Protein AF-A0A316BA31-F1 (afdb_monomer)

Nearest PDB structures (foldseek):
  8c7i-assembly1_A-2  TM=6.276E-01  e=7.275E-04  Aequorea victoria
  5l3r-assembly1_A  TM=2.103E-01  e=3.343E+00  Arabidopsis thaliana

Secondary structure (DSSP, 8-state):
--EE-PPPP-------------------------------TT--------SHHHHHHHHHHHHHHHHHHHHHHHHHHHHHHHS-S-PPPP---TT---EEEETT---S-HHHHHHHHHHHHHHH--EEEEEEEEHHHHHHTT-SSHHHHHHHHHHHH-SSTTEEEEEEEE-GGGHHHHHTS--TTGGGTEEEEE-GGGTTTS-HHHHHHHHHHHHHHHHTT--HHHHHHHHHHHHHHHHHHHH--SHHHHHHHHHH-HHHHHHHHHHHHHHHHHHHHHHHHHHHTSS--

Sequence (289 aa):
MPHVSGGGSLGGGGFNANNIGNVIHGTKYYYGDSGNRIEDPNDGSDRYLGKTSLAKAKKAFVRSMVITAVLAIILTVFLSIAFPLSAEKLAASESAKPVICDNANIIADEEKLLGTLNEYRTLTGITPVIYTVYEEEWKTGDTSSFSEYAMKQYSNSASDETYFVIVYSVPKDEAGATANGGIKNVTNKVRTVQGDLTYPILRAPTQWKFNGVLKFNSLTGANPGDALEKAFRFAISNAKNKLDNSAGSKLLTLLDNTPLMIAWIVFLAIFIIIIRKYVKEKKAGCGKI

Foldseek 3Di:
DWDWDADDDDDDDDDDDDDDDDDDDDDDDDDDDDDDDPDPPPDPDPPPPPDPVVVVVVVVLVVVVVVLVVVLVVVVVVVCVVQPLADDADPADPPAAEEEAEPLLQALCPPLLSVLQRLLCVLRSAHEYEAEDEPVVVVPDPDPAPSRVQVVVCVVRDPAQRYKYKYFYDHSVCRVVLSQWADDPRSRGMIIMGGPSSCSLCPPVLVVVLSVQLNVCSVVIDRNSVSNSRSSVSSSVSSCLNNDPDPVSSVVSCVVPVVNVVSVVVSVVVVVVSVVVVVVVVVVVVPDD

Radius of gyration: 30.9 Å; Cα contacts (8 Å, |Δi|>4): 318; chains: 1; bounding box: 79×67×83 Å

pLDDT: mean 70.43, std 20.66, range [26.56, 97.56]

Mean predicted aligned error: 17.64 Å

Structure (mmCIF, N/CA/C/O backbone):
data_AF-A0A316BA31-F1
#
_entry.id   AF-A0A316BA31-F1
#
loop_
_atom_site.group_PDB
_atom_site.id
_atom_site.type_symbol
_atom_site.label_atom_id
_atom_site.label_alt_id
_atom_site.label_comp_id
_atom_site.label_asym_id
_atom_site.label_entity_id
_atom_site.label_seq_id
_atom_site.pdbx_PDB_ins_code
_atom_site.Cartn_x
_atom_site.Cartn_y
_atom_site.Cartn_z
_atom_site.occupancy
_atom_site.B_iso_or_equiv
_atom_site.auth_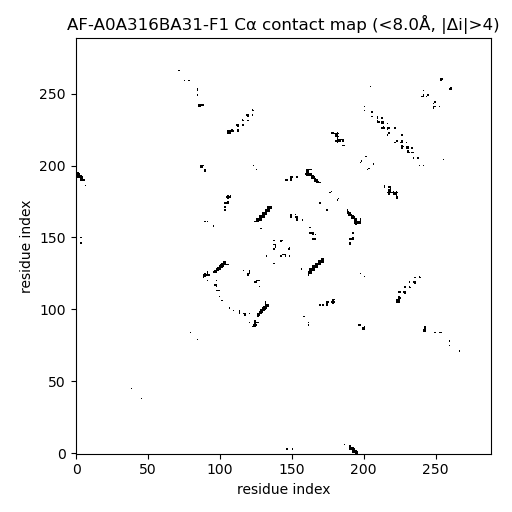seq_id
_atom_site.auth_comp_id
_atom_site.auth_asym_id
_atom_site.auth_atom_id
_atom_site.pdbx_PDB_model_num
ATOM 1 N N . MET A 1 1 ? 16.734 -3.187 6.970 1.00 38.34 1 MET A N 1
ATOM 2 C CA . MET A 1 1 ? 16.254 -2.161 7.929 1.00 38.34 1 MET A CA 1
ATOM 3 C C . MET A 1 1 ? 14.985 -1.556 7.346 1.00 38.34 1 MET A C 1
ATOM 5 O O . MET A 1 1 ? 15.106 -0.858 6.347 1.00 38.34 1 MET A O 1
ATOM 9 N N . PRO A 1 2 ? 13.808 -1.784 7.955 1.00 42.62 2 PRO A N 1
ATOM 10 C CA . PRO A 1 2 ? 12.532 -1.330 7.403 1.00 42.62 2 PRO A CA 1
ATOM 11 C C . PRO A 1 2 ? 12.442 0.201 7.358 1.00 42.62 2 PRO A C 1
ATOM 13 O O . PRO A 1 2 ? 12.854 0.891 8.294 1.00 42.62 2 PRO A O 1
ATOM 16 N N . HIS A 1 3 ? 11.874 0.746 6.281 1.00 50.47 3 HIS A N 1
ATOM 17 C CA . HIS A 1 3 ? 11.733 2.191 6.069 1.00 50.47 3 HIS A CA 1
ATOM 18 C C . HIS A 1 3 ? 10.289 2.683 6.245 1.00 50.47 3 HIS A C 1
ATOM 20 O O . HIS A 1 3 ? 9.337 2.112 5.713 1.00 50.47 3 HIS A O 1
ATOM 26 N N . VAL A 1 4 ? 10.130 3.811 6.951 1.00 41.31 4 VAL A N 1
ATOM 27 C CA . VAL A 1 4 ? 8.862 4.555 7.067 1.00 41.31 4 VAL A CA 1
ATOM 28 C C . VAL A 1 4 ? 8.850 5.681 6.037 1.00 41.31 4 VAL A C 1
ATOM 30 O O . VAL A 1 4 ? 9.710 6.559 6.065 1.00 41.31 4 VAL A O 1
ATOM 33 N N . SER A 1 5 ? 7.866 5.697 5.136 1.00 45.84 5 SER A N 1
ATOM 34 C CA . SER A 1 5 ? 7.706 6.784 4.161 1.00 45.84 5 SER A CA 1
ATOM 35 C C . SER A 1 5 ? 6.689 7.815 4.663 1.00 45.84 5 SER A C 1
ATOM 37 O O . SER A 1 5 ? 5.485 7.562 4.690 1.00 45.84 5 SER A O 1
ATOM 39 N N . GLY A 1 6 ? 7.186 8.982 5.080 1.00 36.50 6 GLY A N 1
ATOM 40 C CA . GLY A 1 6 ? 6.398 10.192 5.323 1.00 36.50 6 GLY A CA 1
ATOM 41 C C . GLY A 1 6 ? 6.417 11.096 4.089 1.00 36.50 6 GLY A C 1
ATOM 42 O O . GLY A 1 6 ? 7.475 11.341 3.514 1.00 36.50 6 GLY A O 1
ATOM 43 N N . GLY A 1 7 ? 5.248 11.583 3.668 1.00 41.56 7 GLY A N 1
ATOM 44 C CA . GLY A 1 7 ? 5.106 12.493 2.532 1.00 41.56 7 GLY A CA 1
ATOM 45 C C . GLY A 1 7 ? 5.898 13.788 2.724 1.00 41.56 7 GLY A C 1
ATOM 46 O O . GLY A 1 7 ? 5.654 14.538 3.666 1.00 41.56 7 GLY A O 1
ATOM 47 N N . GLY A 1 8 ? 6.835 14.036 1.810 1.00 30.17 8 GLY A N 1
ATOM 48 C CA . GLY A 1 8 ? 7.638 15.253 1.753 1.00 30.17 8 GLY A CA 1
ATOM 49 C C . GLY A 1 8 ? 6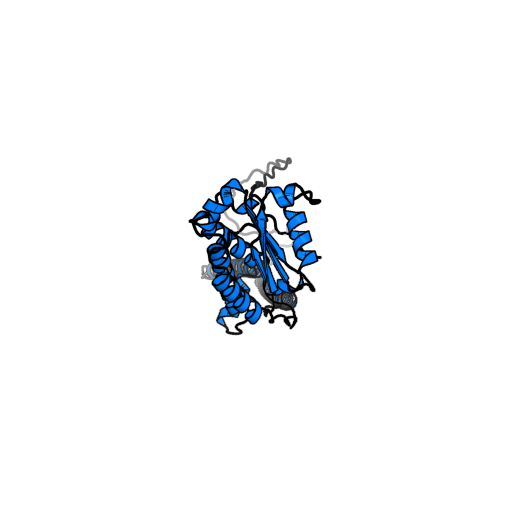.913 16.396 1.043 1.00 30.17 8 GLY A C 1
ATOM 50 O O . GL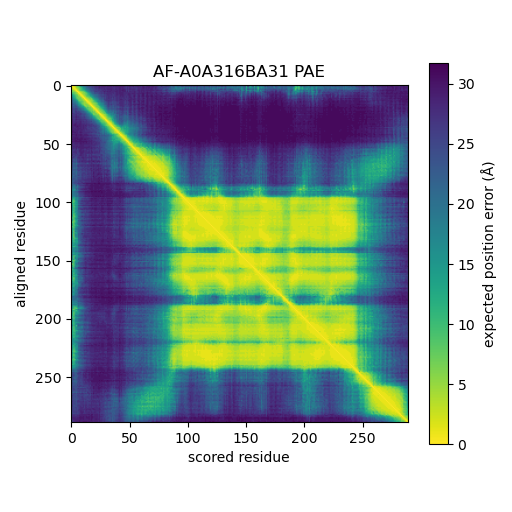Y A 1 8 ? 6.338 16.220 -0.031 1.00 30.17 8 GLY A O 1
ATOM 51 N N . SER A 1 9 ? 6.964 17.566 1.675 1.00 34.44 9 SER A N 1
ATOM 52 C CA . SER A 1 9 ? 6.499 18.859 1.176 1.00 34.44 9 SER A CA 1
ATOM 53 C C . SER A 1 9 ? 7.379 19.354 0.020 1.00 34.44 9 SER A C 1
ATOM 55 O O . SER A 1 9 ? 8.606 19.313 0.102 1.00 34.44 9 SER A O 1
ATOM 57 N N . LEU A 1 10 ? 6.752 19.836 -1.056 1.00 29.66 10 LEU A N 1
ATOM 58 C CA . LEU A 1 10 ? 7.415 20.507 -2.175 1.00 29.66 10 LEU A CA 1
ATOM 59 C C . LEU A 1 10 ? 7.732 21.957 -1.777 1.00 29.66 10 LEU A C 1
ATOM 61 O O . LEU A 1 10 ? 6.883 22.836 -1.887 1.00 29.66 10 LEU A O 1
ATOM 65 N N . GLY A 1 11 ? 8.962 22.199 -1.324 1.00 27.70 11 GLY A N 1
ATOM 66 C CA . GLY A 1 11 ? 9.560 23.531 -1.224 1.00 27.70 11 GLY A CA 1
ATOM 67 C C . GLY A 1 11 ? 10.618 23.693 -2.309 1.00 27.70 11 GLY A C 1
ATOM 68 O O . GLY A 1 11 ? 11.741 23.225 -2.151 1.00 27.70 11 GLY A O 1
ATOM 69 N N . GLY A 1 12 ? 10.243 24.302 -3.435 1.00 33.44 12 GLY A N 1
ATOM 70 C CA . GLY A 1 12 ? 11.149 24.594 -4.543 1.00 33.44 12 GLY A CA 1
ATOM 71 C C . GLY A 1 12 ? 12.199 25.634 -4.151 1.00 33.44 12 GLY A C 1
ATOM 72 O O . GLY A 1 12 ? 11.868 26.790 -3.901 1.00 33.44 12 GLY A O 1
ATOM 73 N N . GLY A 1 13 ? 13.464 25.219 -4.123 1.00 26.56 13 GLY A N 1
ATOM 74 C CA . GLY A 1 13 ? 14.619 26.108 -4.044 1.00 26.56 13 GLY A CA 1
ATOM 75 C C . GLY A 1 13 ? 15.115 26.447 -5.446 1.00 26.56 13 GLY A C 1
ATOM 76 O O . GLY A 1 13 ? 15.609 25.576 -6.160 1.00 26.56 13 GLY A O 1
ATOM 77 N N . GLY A 1 14 ? 14.957 27.708 -5.845 1.00 29.48 14 GLY A N 1
ATOM 78 C CA . GLY A 1 14 ? 15.562 28.264 -7.050 1.00 29.48 14 GLY A CA 1
ATOM 79 C C . GLY A 1 14 ? 17.072 28.425 -6.883 1.00 29.48 14 GLY A C 1
ATOM 80 O O . GLY A 1 14 ? 17.549 28.931 -5.869 1.00 29.48 14 GLY A O 1
ATOM 81 N N . PHE A 1 15 ? 17.824 28.011 -7.898 1.00 28.42 15 PHE A N 1
ATOM 82 C CA . PHE A 1 15 ? 19.246 28.308 -8.017 1.00 28.42 15 PHE A CA 1
ATOM 83 C C . PHE A 1 15 ? 19.412 29.753 -8.496 1.00 28.42 15 PHE A C 1
ATOM 85 O O . PHE A 1 15 ? 19.014 30.078 -9.612 1.00 28.42 15 PHE A O 1
ATOM 92 N N . ASN A 1 16 ? 20.015 30.605 -7.667 1.00 28.78 16 ASN A N 1
ATOM 93 C CA . ASN A 1 16 ? 20.495 31.924 -8.068 1.00 28.78 16 ASN A CA 1
ATOM 94 C C . ASN A 1 16 ? 22.021 31.922 -7.929 1.00 28.78 16 ASN A C 1
ATOM 96 O O . ASN A 1 16 ? 22.555 31.942 -6.822 1.00 28.78 16 ASN A O 1
ATOM 100 N N . ALA A 1 17 ? 22.714 31.835 -9.061 1.00 31.06 17 ALA A N 1
ATOM 101 C CA . ALA A 1 17 ? 24.160 31.960 -9.154 1.00 31.06 17 ALA A CA 1
ATOM 102 C C . ALA A 1 17 ? 24.477 33.342 -9.728 1.00 31.06 17 ALA A C 1
ATOM 104 O O . ALA A 1 17 ? 24.181 33.594 -10.891 1.00 31.06 17 ALA A O 1
ATOM 105 N N . ASN A 1 18 ? 25.094 34.216 -8.933 1.00 30.75 18 ASN A N 1
ATOM 106 C CA . ASN A 1 18 ? 25.766 35.410 -9.437 1.00 30.75 18 ASN A CA 1
ATOM 107 C C . ASN A 1 18 ? 27.183 35.443 -8.871 1.00 30.75 18 ASN A C 1
ATOM 109 O O . ASN A 1 18 ? 27.388 35.631 -7.673 1.00 30.75 18 ASN A O 1
ATOM 113 N N . ASN A 1 19 ? 28.145 35.229 -9.767 1.00 32.59 19 ASN A N 1
ATOM 114 C CA . ASN A 1 19 ? 29.560 35.442 -9.522 1.00 32.59 19 ASN A CA 1
ATOM 115 C C . ASN A 1 19 ? 29.918 36.910 -9.758 1.00 32.59 19 ASN A C 1
ATOM 117 O O . ASN A 1 19 ? 29.487 37.540 -10.723 1.00 32.59 19 ASN A O 1
ATOM 121 N N . ILE A 1 20 ? 30.778 37.391 -8.871 1.00 31.48 20 ILE A N 1
ATOM 122 C CA . ILE A 1 20 ? 31.622 38.572 -8.999 1.00 31.48 20 ILE A CA 1
ATOM 123 C C . ILE A 1 20 ? 32.771 38.227 -9.963 1.00 31.48 20 ILE A C 1
ATOM 125 O O . ILE A 1 20 ? 33.366 37.159 -9.830 1.00 31.48 20 ILE A O 1
ATOM 129 N N . GLY A 1 21 ? 33.134 39.139 -10.875 1.00 29.08 21 GLY A N 1
ATOM 130 C CA . GLY A 1 21 ? 34.505 39.202 -11.403 1.00 29.08 21 GLY A CA 1
ATOM 131 C C . GLY A 1 21 ? 34.692 39.371 -12.916 1.00 29.08 21 GLY A C 1
ATOM 132 O O . GLY A 1 21 ? 34.509 38.437 -13.686 1.00 29.08 21 GLY A O 1
ATOM 133 N N . ASN A 1 22 ? 35.240 40.540 -13.261 1.00 32.09 22 ASN A N 1
ATOM 134 C CA . ASN A 1 22 ? 36.131 40.852 -14.389 1.00 32.09 22 ASN A CA 1
ATOM 135 C C . ASN A 1 22 ? 35.537 41.118 -15.782 1.00 32.09 22 ASN A C 1
ATOM 137 O O . ASN A 1 22 ? 35.441 40.269 -16.663 1.00 32.09 22 ASN A O 1
ATOM 141 N N . VAL A 1 23 ? 35.291 42.414 -15.983 1.00 38.84 23 VAL A N 1
ATOM 142 C CA . VAL A 1 23 ? 35.249 43.123 -17.261 1.00 38.84 23 VAL A CA 1
ATOM 143 C C . VAL A 1 23 ? 36.662 43.175 -17.857 1.00 38.84 23 VAL A C 1
ATOM 145 O O . VAL A 1 23 ? 37.548 43.804 -17.284 1.00 38.84 23 VAL A O 1
ATOM 148 N N . ILE A 1 24 ? 36.860 42.581 -19.035 1.00 35.62 24 ILE A N 1
ATOM 149 C CA . ILE A 1 24 ? 37.953 42.952 -19.943 1.00 35.62 24 ILE A CA 1
ATOM 150 C C . ILE A 1 24 ? 37.312 43.516 -21.210 1.00 35.62 24 ILE A C 1
ATOM 152 O O . ILE A 1 24 ? 36.599 42.822 -21.935 1.00 35.62 24 ILE A O 1
ATOM 156 N N . HIS A 1 25 ? 37.550 44.806 -21.441 1.00 36.22 25 HIS A N 1
ATOM 157 C CA . HIS A 1 25 ? 37.173 45.518 -22.654 1.00 36.22 25 HIS A CA 1
ATOM 158 C C . HIS A 1 25 ? 38.040 45.032 -23.822 1.00 36.22 25 HIS A C 1
ATOM 160 O O . HIS A 1 25 ? 39.230 45.325 -23.879 1.00 36.22 25 HIS A O 1
ATOM 166 N N . GLY A 1 26 ? 37.430 44.314 -24.764 1.00 30.92 26 GLY A N 1
ATOM 167 C CA . GLY A 1 26 ? 37.989 44.049 -26.088 1.00 30.92 26 GLY A CA 1
ATOM 168 C C . GLY A 1 26 ? 37.068 44.645 -27.143 1.00 30.92 26 GLY A C 1
ATOM 169 O O . GLY A 1 26 ? 36.009 44.092 -27.441 1.00 30.92 26 GLY A O 1
ATOM 170 N N . THR A 1 27 ? 37.439 45.808 -27.666 1.00 33.41 27 THR A N 1
ATOM 171 C CA . THR A 1 27 ? 36.747 46.513 -28.745 1.00 33.41 27 THR A CA 1
ATOM 172 C C . THR A 1 27 ? 36.694 45.648 -30.008 1.00 33.41 27 THR A C 1
ATOM 174 O O . THR A 1 27 ? 37.715 45.241 -30.558 1.00 33.41 27 THR A O 1
ATOM 177 N N . LYS A 1 28 ? 35.477 45.353 -30.481 1.00 31.31 28 LYS A N 1
ATOM 178 C CA . LYS A 1 28 ? 35.235 44.715 -31.780 1.00 31.31 28 LYS A CA 1
ATOM 179 C C . LYS A 1 28 ? 35.445 45.746 -32.887 1.00 31.31 28 LYS A C 1
ATOM 181 O O . LYS A 1 28 ? 34.564 46.568 -33.120 1.00 31.31 28 LYS A O 1
ATOM 186 N N . TYR A 1 29 ? 36.561 45.656 -33.601 1.00 30.69 29 TYR A N 1
ATOM 187 C CA . TYR A 1 29 ? 36.640 46.198 -34.953 1.00 30.69 29 TYR A CA 1
ATOM 188 C C . TYR A 1 29 ? 36.093 45.147 -35.918 1.00 30.69 29 TYR A C 1
ATOM 190 O O . TYR A 1 29 ? 36.680 44.086 -36.114 1.00 30.69 29 TYR A O 1
ATOM 198 N N . TYR A 1 30 ? 34.921 45.437 -36.478 1.00 32.81 30 TYR A N 1
ATOM 199 C CA . TYR A 1 30 ? 34.424 44.765 -37.668 1.00 32.81 30 TYR A CA 1
ATOM 200 C C . TYR A 1 30 ? 35.250 45.256 -38.859 1.00 32.81 30 TYR A C 1
ATOM 202 O O . TYR A 1 30 ? 35.101 46.403 -39.269 1.00 32.81 30 TYR A O 1
ATOM 210 N N . TYR A 1 31 ? 36.079 44.383 -39.424 1.00 33.78 31 TYR A N 1
ATOM 211 C CA . TYR A 1 31 ? 36.469 44.481 -40.826 1.00 33.78 31 TYR A CA 1
ATOM 212 C C . TYR A 1 31 ? 35.853 43.296 -41.560 1.00 33.78 31 TYR A C 1
ATOM 214 O O . TYR A 1 31 ? 36.011 42.141 -41.165 1.00 33.78 31 TYR A O 1
ATOM 222 N N . GLY A 1 32 ? 35.037 43.627 -42.559 1.00 35.84 32 GLY A N 1
ATOM 223 C CA . GLY A 1 32 ? 34.445 42.666 -43.469 1.00 35.84 32 GLY A CA 1
ATOM 224 C C . GLY A 1 32 ? 35.510 42.051 -44.367 1.00 35.84 32 GLY A C 1
ATOM 225 O O . GLY A 1 32 ? 36.505 42.691 -44.682 1.00 35.84 32 GLY A O 1
ATOM 226 N N . ASP A 1 33 ? 35.217 40.824 -44.780 1.00 43.62 33 ASP A N 1
ATOM 227 C CA . ASP A 1 33 ? 35.920 40.067 -45.810 1.00 43.62 33 ASP A CA 1
ATOM 228 C C . ASP A 1 33 ? 37.357 39.635 -45.475 1.00 43.62 33 ASP A C 1
ATOM 230 O O . ASP A 1 33 ? 38.303 40.413 -45.525 1.00 43.62 33 ASP A O 1
ATOM 234 N N . SER A 1 34 ? 37.523 38.355 -45.131 1.00 36.16 34 SER A N 1
ATOM 235 C CA . SER A 1 34 ? 38.657 37.518 -45.561 1.00 36.16 34 SER A CA 1
ATOM 236 C C . SER A 1 34 ? 38.647 36.181 -44.821 1.00 36.16 34 SER A C 1
ATOM 238 O O . SER A 1 34 ? 38.449 36.094 -43.610 1.00 36.16 34 SER A O 1
ATOM 240 N N . GLY A 1 35 ? 38.846 35.097 -45.571 1.00 39.41 35 GLY A N 1
ATOM 241 C CA . GLY A 1 35 ? 39.148 33.795 -44.989 1.00 39.41 35 GLY A CA 1
ATOM 242 C C . GLY A 1 35 ? 40.429 33.859 -44.158 1.00 39.41 35 GLY A C 1
ATOM 243 O O . GLY A 1 35 ? 41.335 34.623 -44.472 1.00 39.41 35 GLY A O 1
ATOM 244 N N . ASN A 1 36 ? 40.496 33.040 -43.108 1.00 37.69 36 ASN A N 1
ATOM 245 C CA . ASN A 1 36 ? 41.643 32.946 -42.205 1.00 37.69 36 ASN A CA 1
ATOM 246 C C . ASN A 1 36 ? 42.945 32.666 -42.980 1.00 37.69 36 ASN A C 1
ATOM 248 O O . ASN A 1 36 ? 43.266 31.510 -43.264 1.00 37.69 36 ASN A O 1
ATOM 252 N N . ARG A 1 37 ? 43.695 33.721 -43.302 1.00 41.47 37 ARG A N 1
ATOM 253 C CA . ARG A 1 37 ? 45.100 33.656 -43.696 1.00 41.47 37 ARG A CA 1
ATOM 254 C C . ARG A 1 37 ? 45.937 33.795 -42.433 1.00 41.47 37 ARG A C 1
ATOM 256 O O . ARG A 1 37 ? 45.841 34.794 -41.730 1.00 41.47 37 ARG A O 1
ATOM 263 N N . ILE A 1 38 ? 46.730 32.773 -42.139 1.00 42.00 38 ILE A N 1
ATOM 264 C CA . ILE A 1 38 ? 47.894 32.920 -41.269 1.00 42.00 38 ILE A CA 1
ATOM 265 C C . ILE A 1 38 ? 49.057 33.058 -42.243 1.00 42.00 38 ILE A C 1
ATOM 267 O O . ILE A 1 38 ? 49.450 32.072 -42.861 1.00 42.00 38 ILE A O 1
ATOM 271 N N . GLU A 1 39 ? 49.514 34.288 -42.455 1.00 42.09 39 GLU A N 1
ATOM 272 C CA . GLU A 1 39 ? 50.751 34.555 -43.185 1.00 42.09 39 GLU A CA 1
ATOM 273 C C . GLU A 1 39 ? 51.917 34.323 -42.217 1.00 42.09 39 GLU A C 1
ATOM 275 O O . GLU A 1 39 ? 52.014 34.977 -41.178 1.00 42.09 39 GLU A O 1
ATOM 280 N N . ASP A 1 40 ? 52.763 33.341 -42.526 1.00 43.72 40 ASP A N 1
ATOM 281 C CA . ASP A 1 40 ? 54.070 33.187 -41.890 1.00 43.72 40 ASP A CA 1
ATOM 282 C C . ASP A 1 40 ? 55.033 34.172 -42.588 1.00 43.72 40 ASP A C 1
ATOM 284 O O . ASP A 1 40 ? 55.209 34.057 -43.804 1.00 43.72 40 ASP A O 1
ATOM 288 N N . PRO A 1 41 ? 55.622 35.173 -41.903 1.00 46.50 41 PRO A N 1
ATOM 289 C CA . PRO A 1 41 ? 56.304 36.280 -42.580 1.00 46.50 41 PRO A CA 1
ATOM 290 C C . PRO A 1 41 ? 57.610 35.916 -43.303 1.00 46.50 41 PRO A C 1
ATOM 292 O O . PRO A 1 41 ? 58.193 36.794 -43.933 1.00 46.50 41 PRO A O 1
ATOM 295 N N . ASN A 1 42 ? 58.106 34.677 -43.196 1.00 44.94 42 ASN A N 1
ATOM 296 C CA . ASN A 1 42 ? 59.488 34.349 -43.575 1.00 44.94 42 ASN A CA 1
ATOM 297 C C . ASN A 1 42 ? 59.683 33.239 -44.612 1.00 44.94 42 ASN A C 1
ATOM 299 O O . ASN A 1 42 ? 60.822 32.971 -44.988 1.00 44.94 42 ASN A O 1
ATOM 303 N N . ASP A 1 43 ? 58.631 32.614 -45.123 1.00 44.66 43 ASP A N 1
ATOM 304 C CA . ASP A 1 43 ? 58.777 31.636 -46.201 1.00 44.66 43 ASP A CA 1
ATOM 305 C C . ASP A 1 43 ? 57.489 31.625 -47.019 1.00 44.66 43 ASP A C 1
ATOM 307 O O . ASP A 1 43 ? 56.470 31.108 -46.568 1.00 44.66 43 ASP A O 1
ATOM 311 N N . GLY A 1 44 ? 57.526 32.249 -48.202 1.00 45.38 44 GLY A N 1
ATOM 312 C CA . GLY A 1 44 ? 56.400 32.481 -49.116 1.00 45.38 44 GLY A CA 1
ATOM 313 C C . GLY A 1 44 ? 55.770 31.220 -49.721 1.00 45.38 44 GLY A C 1
ATOM 314 O O . GLY A 1 44 ? 55.378 31.218 -50.887 1.00 45.38 44 GLY A O 1
ATOM 315 N N . SER A 1 45 ? 55.659 30.139 -48.955 1.00 41.44 45 SER A N 1
ATOM 316 C CA . SER A 1 45 ? 54.877 28.965 -49.299 1.00 41.44 45 SER A CA 1
ATOM 317 C C . SER A 1 45 ? 53.500 29.037 -48.630 1.00 41.44 45 SER A C 1
ATOM 319 O O . SER A 1 45 ? 53.304 28.625 -47.488 1.00 41.44 45 SER A O 1
ATOM 321 N N . ASP A 1 46 ? 52.507 29.517 -49.383 1.00 46.06 46 ASP A N 1
ATOM 322 C CA . ASP A 1 46 ? 51.083 29.358 -49.065 1.00 46.06 46 ASP A CA 1
ATOM 323 C C . ASP A 1 46 ? 50.747 27.851 -49.033 1.00 46.06 46 ASP A C 1
ATOM 325 O O . ASP A 1 46 ? 50.315 27.245 -50.019 1.00 46.06 46 ASP A O 1
ATOM 329 N N . ARG A 1 47 ? 50.975 27.183 -47.895 1.00 41.16 47 ARG A N 1
ATOM 330 C CA . ARG A 1 47 ? 50.570 25.786 -47.713 1.00 41.16 47 ARG A CA 1
ATOM 331 C C . ARG A 1 47 ? 49.080 25.737 -47.416 1.00 41.16 47 ARG A C 1
ATOM 333 O O . ARG A 1 47 ? 48.638 25.814 -46.273 1.00 41.16 47 ARG A O 1
ATOM 340 N N . TYR A 1 48 ? 48.306 25.549 -48.481 1.00 43.78 48 TYR A N 1
ATOM 341 C CA . TYR A 1 48 ? 46.902 25.159 -48.433 1.00 43.78 48 TYR A CA 1
ATOM 342 C C . TYR A 1 48 ? 46.669 24.089 -47.351 1.00 43.78 48 TYR A C 1
ATOM 344 O O . TYR A 1 48 ? 47.201 22.979 -47.435 1.00 43.78 48 TYR A O 1
ATOM 352 N N . LEU A 1 49 ? 45.782 24.369 -46.389 1.00 45.16 49 LEU A N 1
ATOM 353 C CA . LEU A 1 49 ? 45.127 23.364 -45.536 1.00 45.16 49 LEU A CA 1
ATOM 354 C C . LEU A 1 49 ? 44.156 22.514 -46.386 1.00 45.16 49 LEU A C 1
ATOM 356 O O . LEU A 1 49 ? 42.960 22.417 -46.118 1.00 45.16 49 LEU A O 1
ATOM 360 N N . GLY A 1 50 ? 44.657 21.937 -47.475 1.00 45.81 50 GLY A N 1
ATOM 361 C CA . GLY A 1 50 ? 43.904 21.201 -48.473 1.00 45.81 50 GLY A CA 1
ATOM 362 C C . GLY A 1 50 ? 43.933 19.708 -48.175 1.00 45.81 50 GLY A C 1
ATOM 363 O O . GLY A 1 50 ? 44.976 19.066 -48.220 1.00 45.81 50 GLY A O 1
ATOM 364 N N . LYS A 1 51 ? 42.756 19.130 -47.923 1.00 43.62 51 LYS A N 1
ATOM 365 C CA . LYS A 1 51 ? 42.457 17.682 -47.892 1.00 43.62 51 LYS A CA 1
ATOM 366 C C . LYS A 1 51 ? 42.962 16.876 -46.684 1.00 43.62 51 LYS A C 1
ATOM 368 O O . LYS A 1 51 ? 42.181 16.076 -46.168 1.00 43.62 51 LYS A O 1
ATOM 373 N N . THR A 1 52 ? 44.177 17.076 -46.173 1.00 45.53 52 THR A N 1
ATOM 374 C CA . THR A 1 52 ? 44.694 16.275 -45.036 1.00 45.53 52 THR A CA 1
ATOM 375 C C . THR A 1 52 ? 44.039 16.640 -43.702 1.00 45.53 52 THR A C 1
ATOM 377 O O . THR A 1 52 ? 43.657 15.743 -42.951 1.00 45.53 52 THR A O 1
ATOM 380 N N . SER A 1 53 ? 43.817 17.928 -43.428 1.00 49.78 53 SER A N 1
ATOM 381 C CA . SER A 1 53 ? 43.142 18.425 -42.215 1.00 49.78 53 SER A CA 1
ATOM 382 C C . SER A 1 53 ? 41.661 18.025 -42.157 1.00 49.78 53 SER A C 1
ATOM 384 O O . SER A 1 53 ? 41.172 17.597 -41.114 1.00 49.78 53 SER A O 1
ATOM 386 N N . LEU A 1 54 ? 40.966 18.065 -43.297 1.00 48.28 54 LEU A N 1
ATOM 387 C CA . LEU A 1 54 ? 39.555 17.689 -43.436 1.00 48.28 54 LEU A CA 1
ATOM 388 C C . LEU A 1 54 ? 39.347 16.170 -43.307 1.00 48.28 54 LEU A C 1
ATOM 390 O O . LEU A 1 54 ? 38.390 15.727 -42.675 1.00 48.28 54 LEU A O 1
ATOM 394 N N . ALA A 1 55 ? 40.263 15.354 -43.841 1.00 51.31 55 ALA A N 1
ATOM 395 C CA . ALA A 1 55 ? 40.255 13.904 -43.639 1.00 51.31 55 ALA A CA 1
ATOM 396 C C . ALA A 1 55 ? 40.563 13.521 -42.178 1.00 51.31 55 ALA A C 1
ATOM 398 O O . ALA A 1 55 ? 39.936 12.610 -41.633 1.00 51.31 55 ALA A O 1
ATOM 399 N N . LYS A 1 56 ? 41.477 14.250 -41.520 1.00 52.81 56 LYS A N 1
ATOM 400 C CA . LYS A 1 56 ? 41.779 14.092 -40.086 1.00 52.81 56 LYS A CA 1
ATOM 401 C C . LYS A 1 56 ? 40.577 14.487 -39.219 1.00 52.81 56 LYS A C 1
ATOM 403 O O . LYS A 1 56 ? 40.231 13.745 -38.304 1.00 52.81 56 LYS A O 1
ATOM 408 N N . ALA A 1 57 ? 39.885 15.575 -39.566 1.00 55.66 57 ALA A N 1
ATOM 409 C CA . ALA A 1 57 ? 38.657 16.023 -38.909 1.00 55.66 57 ALA A CA 1
ATOM 410 C C . ALA A 1 57 ? 37.493 15.034 -39.101 1.00 55.66 57 ALA A C 1
ATOM 412 O O . ALA A 1 57 ? 36.819 14.690 -38.133 1.00 55.66 57 ALA A O 1
ATOM 413 N N . LYS A 1 58 ? 37.305 14.485 -40.312 1.00 56.00 58 LYS A N 1
ATOM 414 C CA . LYS A 1 58 ? 36.309 13.429 -40.580 1.00 56.00 58 LYS A CA 1
ATOM 415 C C . LYS A 1 58 ? 36.594 12.147 -39.794 1.00 56.00 58 LYS A C 1
ATOM 417 O O . LYS A 1 58 ? 35.676 11.585 -39.204 1.00 56.00 58 LYS A O 1
ATOM 422 N N . LYS A 1 59 ? 37.855 11.698 -39.729 1.00 58.38 59 LYS A N 1
ATOM 423 C CA . LYS A 1 59 ? 38.246 10.535 -38.908 1.00 58.38 59 LYS A CA 1
ATOM 424 C C . LYS A 1 59 ? 38.051 10.791 -37.411 1.00 58.38 59 LYS A C 1
ATOM 426 O O . LYS A 1 59 ? 37.583 9.898 -36.712 1.00 58.38 59 LYS A O 1
ATOM 431 N N . ALA A 1 60 ? 38.362 11.992 -36.922 1.00 59.81 60 ALA A N 1
ATOM 432 C CA . ALA A 1 60 ? 38.128 12.373 -35.528 1.00 59.81 60 ALA A CA 1
ATOM 433 C C . ALA A 1 60 ? 36.628 12.421 -35.183 1.00 59.81 60 ALA A C 1
ATOM 435 O O . ALA A 1 60 ? 36.228 11.948 -34.122 1.00 59.81 60 ALA A O 1
ATOM 436 N N . PHE A 1 61 ? 35.792 12.908 -36.105 1.00 61.75 61 PHE A N 1
ATOM 437 C CA . PHE A 1 61 ? 34.337 12.952 -35.953 1.00 61.75 61 PHE A CA 1
ATOM 438 C C . PHE A 1 61 ? 33.706 11.553 -35.912 1.00 61.75 61 PHE A C 1
ATOM 440 O O . PHE A 1 61 ? 32.945 11.249 -34.997 1.00 61.75 61 PHE A O 1
ATOM 447 N N . VAL A 1 62 ? 34.074 10.663 -36.843 1.00 64.44 62 VAL A N 1
ATOM 448 C CA . VAL A 1 62 ? 33.589 9.269 -36.843 1.00 64.44 62 VAL A CA 1
ATOM 449 C C . VAL A 1 62 ? 34.060 8.527 -35.591 1.00 64.44 62 VAL A C 1
ATOM 451 O O . VAL A 1 62 ? 33.280 7.809 -34.974 1.00 64.44 62 VAL A O 1
ATOM 454 N N . ARG A 1 63 ? 35.307 8.743 -35.154 1.00 64.56 63 ARG A N 1
ATOM 455 C CA . ARG A 1 63 ? 35.833 8.139 -33.923 1.00 64.56 63 ARG A CA 1
ATOM 456 C C . ARG A 1 63 ? 35.078 8.621 -32.681 1.00 64.56 63 ARG A C 1
ATOM 458 O O . ARG A 1 63 ? 34.758 7.801 -31.831 1.00 64.56 63 ARG A O 1
ATOM 465 N N . SER A 1 64 ? 34.743 9.910 -32.600 1.00 63.72 64 SER A N 1
ATOM 466 C CA . SER A 1 64 ? 33.885 10.454 -31.538 1.00 63.72 64 SER A CA 1
ATOM 467 C C . SER A 1 64 ? 32.495 9.815 -31.551 1.00 63.72 64 SER A C 1
ATOM 469 O O . SER A 1 64 ? 32.029 9.394 -30.500 1.00 63.72 64 SER A O 1
ATOM 471 N N . MET A 1 65 ? 31.870 9.669 -32.722 1.00 68.38 65 MET A N 1
ATOM 472 C CA . MET A 1 65 ? 30.551 9.044 -32.851 1.00 68.38 65 MET A CA 1
ATOM 473 C C . MET A 1 65 ? 30.558 7.573 -32.410 1.00 68.38 65 MET A C 1
ATOM 475 O O . MET A 1 65 ? 29.670 7.151 -31.673 1.00 68.38 65 MET A O 1
ATOM 479 N N . VAL A 1 66 ? 31.578 6.806 -32.811 1.00 71.12 66 VAL A N 1
ATOM 480 C CA . VAL A 1 66 ? 31.737 5.403 -32.400 1.00 71.12 66 VAL A CA 1
ATOM 481 C C . VAL A 1 66 ? 31.976 5.302 -30.895 1.00 71.12 66 VAL A C 1
ATOM 483 O O . VAL A 1 66 ? 31.345 4.478 -30.244 1.00 71.12 66 VAL A O 1
ATOM 486 N N . ILE A 1 67 ? 32.820 6.162 -30.317 1.00 73.62 67 ILE A N 1
ATOM 487 C CA . ILE A 1 67 ? 33.065 6.175 -28.867 1.00 73.62 67 ILE A CA 1
ATOM 488 C C . ILE A 1 67 ? 31.778 6.499 -28.105 1.00 73.62 67 ILE A C 1
ATOM 490 O O . ILE A 1 67 ? 31.458 5.796 -27.154 1.00 73.62 67 ILE A O 1
ATOM 494 N N . THR A 1 68 ? 31.005 7.502 -28.529 1.00 71.38 68 THR A N 1
ATOM 495 C CA . THR A 1 68 ? 29.729 7.843 -27.881 1.00 71.38 68 THR A CA 1
ATOM 496 C C . THR A 1 68 ? 28.710 6.708 -27.995 1.00 71.38 68 THR A C 1
ATOM 498 O O . THR A 1 68 ? 28.032 6.409 -27.016 1.00 71.38 68 THR A O 1
ATOM 501 N N . ALA A 1 69 ? 28.624 6.038 -29.148 1.00 71.19 69 ALA A N 1
ATOM 502 C CA . ALA A 1 69 ? 27.739 4.888 -29.329 1.00 71.19 69 ALA A CA 1
ATOM 503 C C . ALA A 1 69 ? 28.147 3.702 -28.439 1.00 71.19 69 ALA A C 1
ATOM 505 O O . ALA A 1 69 ? 27.300 3.106 -27.780 1.00 71.19 69 ALA A O 1
ATOM 506 N N . VAL A 1 70 ? 29.444 3.394 -28.363 1.00 74.44 70 VAL A N 1
ATOM 507 C CA . VAL A 1 70 ? 29.970 2.321 -27.506 1.00 74.44 70 VAL A CA 1
ATOM 508 C C . VAL A 1 70 ? 29.764 2.648 -26.027 1.00 74.44 70 VAL A C 1
ATOM 510 O O . VAL A 1 70 ? 29.319 1.785 -25.276 1.00 74.44 70 VAL A O 1
ATOM 513 N N . LEU A 1 71 ? 30.007 3.894 -25.606 1.00 75.31 71 LEU A N 1
ATOM 514 C CA . LEU A 1 71 ? 29.778 4.324 -24.226 1.00 75.31 71 LEU A CA 1
ATOM 515 C C . LEU A 1 71 ? 28.293 4.224 -23.847 1.00 75.31 71 LEU A C 1
ATOM 517 O O . LEU A 1 71 ? 27.976 3.795 -22.742 1.00 75.31 71 LEU A O 1
ATOM 521 N N . ALA A 1 72 ? 27.388 4.569 -24.770 1.00 71.19 72 ALA A N 1
ATOM 522 C CA . ALA A 1 72 ? 25.949 4.432 -24.567 1.00 71.19 72 ALA A CA 1
ATOM 523 C C . ALA A 1 72 ? 25.535 2.962 -24.415 1.00 71.19 72 ALA A C 1
ATOM 525 O O . ALA A 1 72 ? 24.794 2.647 -23.489 1.00 71.19 72 ALA A O 1
ATOM 526 N N . ILE A 1 73 ? 26.066 2.064 -25.255 1.00 72.56 73 ILE A N 1
ATOM 527 C CA . ILE A 1 73 ? 25.810 0.618 -25.164 1.00 72.56 73 ILE A CA 1
ATOM 528 C C . ILE A 1 73 ? 26.306 0.070 -23.823 1.00 72.56 73 ILE A C 1
ATOM 530 O O . ILE A 1 73 ? 25.547 -0.597 -23.119 1.00 72.56 73 ILE A O 1
ATOM 534 N N . ILE A 1 74 ? 27.542 0.395 -23.434 1.00 73.44 74 ILE A N 1
ATOM 535 C CA . ILE A 1 74 ? 28.123 -0.032 -22.154 1.00 73.44 74 ILE A CA 1
ATOM 536 C C . ILE A 1 74 ? 27.284 0.491 -20.986 1.00 73.44 74 ILE A C 1
ATOM 538 O O . ILE A 1 74 ? 26.972 -0.276 -20.081 1.00 73.44 74 ILE A O 1
ATOM 542 N N . LEU A 1 75 ? 26.854 1.755 -21.025 1.00 73.69 75 LEU A N 1
ATOM 543 C CA . LEU A 1 75 ? 25.990 2.335 -19.999 1.00 73.69 75 LEU A CA 1
ATOM 544 C C . LEU A 1 75 ? 24.635 1.614 -19.926 1.00 73.69 75 LEU A C 1
ATOM 546 O O . LEU A 1 75 ? 24.185 1.289 -18.832 1.00 73.69 75 LEU A O 1
ATOM 550 N N . THR A 1 76 ? 23.996 1.309 -21.062 1.00 64.56 76 THR A N 1
ATOM 551 C CA . THR A 1 76 ? 22.733 0.549 -21.072 1.00 64.56 76 THR A CA 1
ATOM 552 C C . THR A 1 76 ? 22.896 -0.874 -20.555 1.00 64.56 76 THR A C 1
ATOM 554 O O . THR A 1 76 ? 22.045 -1.335 -19.799 1.00 64.56 76 THR A O 1
ATOM 557 N N . VAL A 1 77 ? 23.984 -1.565 -20.906 1.00 68.00 77 VAL A N 1
ATOM 558 C CA . VAL A 1 77 ? 24.273 -2.915 -20.398 1.00 68.00 77 VAL A CA 1
ATOM 559 C C . VAL A 1 77 ? 24.536 -2.862 -18.894 1.00 68.00 77 VAL A C 1
ATOM 561 O O . VAL A 1 77 ? 23.945 -3.634 -18.145 1.00 68.00 77 VAL A O 1
ATOM 564 N N . PHE A 1 78 ? 25.337 -1.900 -18.432 1.00 67.81 78 PHE A N 1
ATOM 565 C CA . PHE A 1 78 ? 25.634 -1.705 -17.014 1.00 67.81 78 PHE A CA 1
ATOM 566 C C . PHE A 1 78 ? 24.369 -1.400 -16.199 1.00 67.81 78 PHE A C 1
ATOM 568 O O . PHE A 1 78 ? 24.138 -2.016 -15.162 1.00 67.81 78 PHE A O 1
ATOM 575 N N . LEU A 1 79 ? 23.497 -0.518 -16.699 1.00 59.03 79 LEU A N 1
ATOM 576 C CA . LEU A 1 79 ? 22.210 -0.215 -16.066 1.00 59.03 79 LEU A CA 1
ATOM 577 C C . LEU A 1 79 ? 21.248 -1.414 -16.090 1.00 59.03 79 LEU A C 1
ATOM 579 O O . LEU A 1 79 ? 20.505 -1.607 -15.134 1.00 59.03 79 LEU A O 1
ATOM 583 N N . SER A 1 80 ? 21.277 -2.246 -17.134 1.00 52.75 80 SER A N 1
ATOM 584 C CA . SER A 1 80 ? 20.430 -3.448 -17.220 1.00 52.75 80 SER A CA 1
ATOM 585 C C . SER A 1 80 ? 20.848 -4.539 -16.228 1.00 52.75 80 SER A C 1
ATOM 587 O O . SER A 1 80 ? 20.000 -5.285 -15.752 1.00 52.75 80 SER A O 1
ATOM 589 N N . ILE A 1 81 ? 22.143 -4.625 -15.905 1.00 54.38 81 ILE A N 1
ATOM 590 C CA . ILE A 1 81 ? 22.672 -5.556 -14.895 1.00 54.38 81 ILE A CA 1
ATOM 591 C C . ILE A 1 81 ? 22.431 -5.010 -13.480 1.00 54.38 81 ILE A C 1
ATOM 593 O O . ILE A 1 81 ? 22.064 -5.766 -12.585 1.00 54.38 81 ILE A O 1
ATOM 597 N N . ALA A 1 82 ? 22.606 -3.701 -13.272 1.00 49.25 82 ALA A N 1
ATOM 598 C CA . ALA A 1 82 ? 22.429 -3.067 -11.964 1.00 49.25 82 ALA A CA 1
ATOM 599 C C . ALA A 1 82 ? 20.955 -2.968 -11.521 1.00 49.25 82 ALA A C 1
ATOM 601 O O . ALA A 1 82 ? 20.675 -2.933 -10.325 1.00 49.25 82 ALA A O 1
ATOM 602 N N . PHE A 1 83 ? 20.011 -2.933 -12.466 1.00 52.81 83 PHE A N 1
ATOM 603 C CA . PHE A 1 83 ? 18.577 -2.858 -12.193 1.00 52.81 83 PHE A CA 1
ATOM 604 C C . PHE A 1 83 ? 17.851 -4.032 -12.860 1.00 52.81 83 PHE A C 1
ATOM 606 O O . PHE A 1 83 ? 17.370 -3.874 -13.986 1.00 52.81 83 PHE A O 1
ATOM 613 N N . PRO A 1 84 ? 17.731 -5.203 -12.202 1.00 49.66 84 PRO A N 1
ATOM 614 C CA . PRO A 1 84 ? 16.992 -6.320 -12.773 1.00 49.66 84 PRO A CA 1
ATOM 615 C C . PRO A 1 84 ? 15.556 -5.884 -13.110 1.00 49.66 84 PRO A C 1
ATOM 617 O O . PRO A 1 84 ? 14.809 -5.363 -12.272 1.00 49.66 84 PRO A O 1
ATOM 620 N N . LEU A 1 85 ? 15.208 -6.041 -14.391 1.00 52.50 85 LEU A N 1
ATOM 621 C CA . LEU A 1 85 ? 13.927 -5.641 -14.985 1.00 52.50 85 LEU A CA 1
ATOM 622 C C . LEU A 1 85 ? 12.788 -6.621 -14.673 1.00 52.50 85 LEU A C 1
ATOM 624 O O . LEU A 1 85 ? 11.628 -6.278 -14.889 1.00 52.50 85 LEU A O 1
ATOM 628 N N . SER A 1 86 ? 13.105 -7.808 -14.155 1.00 53.75 86 SER A N 1
ATOM 629 C CA . SER A 1 86 ? 12.117 -8.798 -13.732 1.00 53.75 86 SER A CA 1
ATOM 630 C C . SER A 1 86 ? 11.980 -8.758 -12.219 1.00 53.75 86 SER A C 1
ATOM 632 O O . SER A 1 86 ? 12.896 -9.129 -11.489 1.00 53.75 86 SER A O 1
ATOM 634 N N . ALA A 1 87 ? 10.826 -8.286 -11.751 1.00 57.44 87 ALA A N 1
ATOM 635 C CA . ALA A 1 87 ? 10.381 -8.621 -10.411 1.00 57.44 87 ALA A CA 1
ATOM 636 C C . ALA A 1 87 ? 9.977 -10.099 -10.439 1.00 57.44 87 ALA A C 1
ATOM 638 O O . ALA A 1 87 ? 9.164 -10.493 -11.271 1.00 57.44 87 ALA A O 1
ATOM 639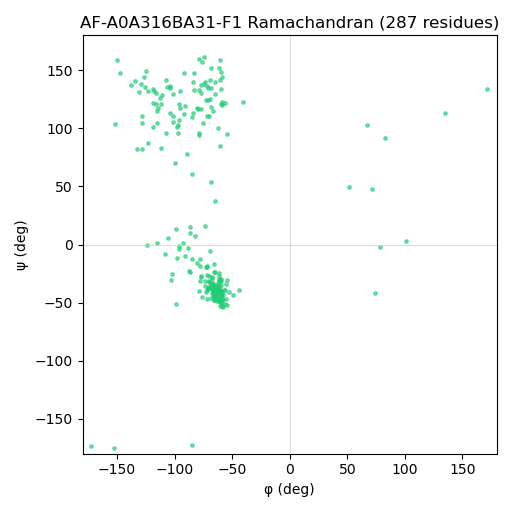 N N . GLU A 1 88 ? 10.565 -10.915 -9.576 1.00 60.91 88 GLU A N 1
ATOM 640 C CA . GLU A 1 88 ? 10.109 -12.285 -9.362 1.00 60.91 88 GLU A CA 1
ATOM 641 C C . GLU A 1 88 ? 9.101 -12.290 -8.210 1.00 60.91 88 GLU A C 1
ATOM 643 O O . GLU A 1 88 ? 9.182 -11.463 -7.295 1.00 60.91 88 GLU A O 1
ATOM 648 N N . LYS A 1 89 ? 8.117 -13.191 -8.270 1.00 71.25 89 LYS A N 1
ATOM 649 C CA . LYS A 1 89 ? 7.190 -13.401 -7.156 1.00 71.25 89 LYS A CA 1
ATOM 650 C C . LYS A 1 89 ? 7.998 -13.814 -5.923 1.00 71.25 89 LYS A C 1
ATOM 652 O O . LYS A 1 89 ? 8.840 -14.703 -6.011 1.00 71.25 89 LYS A O 1
ATOM 657 N N . LEU A 1 90 ? 7.712 -13.208 -4.772 1.00 70.00 90 LEU A N 1
ATOM 658 C CA . LEU A 1 90 ? 8.366 -13.598 -3.526 1.00 70.00 90 LEU A CA 1
ATOM 659 C C . LEU A 1 90 ? 7.891 -14.990 -3.103 1.00 70.00 90 LEU A C 1
ATOM 661 O O . LEU A 1 90 ? 6.704 -15.315 -3.223 1.00 70.00 90 LEU A O 1
ATOM 665 N N . ALA A 1 91 ? 8.810 -15.800 -2.578 1.00 66.75 91 ALA A N 1
ATOM 666 C CA . ALA A 1 91 ? 8.455 -17.029 -1.883 1.00 66.75 91 ALA A CA 1
ATOM 667 C C . ALA A 1 91 ? 7.626 -16.647 -0.650 1.00 66.75 91 ALA A C 1
ATOM 669 O O . ALA A 1 91 ? 8.159 -16.161 0.344 1.00 66.75 91 ALA A O 1
ATOM 670 N N . ALA A 1 92 ? 6.305 -16.787 -0.750 1.00 59.84 92 ALA A N 1
ATOM 671 C CA . ALA A 1 92 ? 5.417 -16.478 0.356 1.00 59.84 92 ALA A CA 1
ATOM 672 C C . ALA A 1 92 ? 5.696 -17.459 1.499 1.00 59.84 92 ALA A C 1
ATOM 674 O O . ALA A 1 92 ? 5.687 -18.670 1.280 1.00 59.84 92 ALA A O 1
ATOM 675 N N . SER A 1 93 ? 5.891 -16.951 2.715 1.00 61.34 93 SER A N 1
ATOM 676 C CA . SER A 1 93 ? 5.856 -17.801 3.903 1.00 61.34 93 SER A CA 1
ATOM 677 C C . SER A 1 93 ? 4.482 -18.477 3.982 1.00 61.34 93 SER A C 1
ATOM 679 O O . SER A 1 93 ? 3.451 -17.795 3.981 1.00 61.34 93 SER A O 1
ATOM 681 N N . GLU A 1 94 ? 4.445 -19.814 4.005 1.00 58.66 94 GLU A N 1
ATOM 682 C CA . GLU A 1 94 ? 3.188 -20.579 3.975 1.00 58.66 94 GLU A CA 1
ATOM 683 C C . GLU A 1 94 ? 2.280 -20.286 5.179 1.00 58.66 94 GLU A C 1
ATOM 685 O O . GLU A 1 94 ? 1.058 -20.407 5.077 1.00 58.66 94 GLU A O 1
ATOM 690 N N . SER A 1 95 ? 2.854 -19.838 6.299 1.00 64.06 95 SER A N 1
ATOM 691 C CA . SER A 1 95 ? 2.122 -19.488 7.519 1.00 64.06 95 SER A CA 1
ATOM 692 C C . SER A 1 95 ? 1.633 -18.037 7.559 1.00 64.06 95 SER A C 1
ATOM 694 O O . SER A 1 95 ? 0.671 -17.744 8.270 1.00 64.06 95 SER A O 1
ATOM 696 N N . ALA A 1 96 ? 2.250 -17.129 6.800 1.00 77.31 96 ALA A N 1
ATOM 697 C CA . ALA A 1 96 ? 1.887 -15.716 6.796 1.00 77.31 96 ALA A CA 1
ATOM 698 C C . ALA A 1 96 ? 0.552 -15.508 6.067 1.00 77.31 96 ALA A C 1
ATOM 700 O O . ALA A 1 96 ? 0.418 -15.898 4.909 1.00 77.31 96 ALA A O 1
ATOM 701 N N . LYS A 1 97 ? -0.442 -14.887 6.708 1.00 87.62 97 LYS A N 1
ATOM 702 C CA . LYS A 1 97 ? -1.752 -14.579 6.105 1.00 87.62 97 LYS A CA 1
ATOM 703 C C . LYS A 1 97 ? -2.054 -13.090 6.231 1.00 87.62 97 LYS A C 1
ATOM 705 O O . LYS A 1 97 ? -1.613 -12.483 7.204 1.00 87.62 97 LYS A O 1
ATOM 710 N N . PRO A 1 98 ? -2.801 -12.496 5.285 1.00 93.38 98 PRO A N 1
ATOM 711 C CA . PRO A 1 98 ? -3.299 -11.147 5.466 1.00 93.38 98 PRO A CA 1
ATOM 712 C C . PRO A 1 98 ? -4.202 -11.054 6.691 1.00 93.38 98 PRO A C 1
ATOM 714 O O . PRO A 1 98 ? -4.993 -11.966 6.939 1.00 93.38 98 PRO A O 1
ATOM 717 N N . VAL A 1 99 ? -4.097 -9.953 7.432 1.00 94.50 99 VAL A N 1
ATOM 718 C CA . VAL A 1 99 ? -4.887 -9.713 8.649 1.00 94.50 99 VAL A CA 1
ATOM 719 C C . VAL A 1 99 ? -5.435 -8.288 8.637 1.00 94.50 99 VAL A C 1
ATOM 721 O O . VAL A 1 99 ? -4.738 -7.356 8.229 1.00 94.50 99 VAL A O 1
ATOM 724 N N . ILE A 1 100 ? -6.677 -8.132 9.097 1.00 96.44 100 ILE A N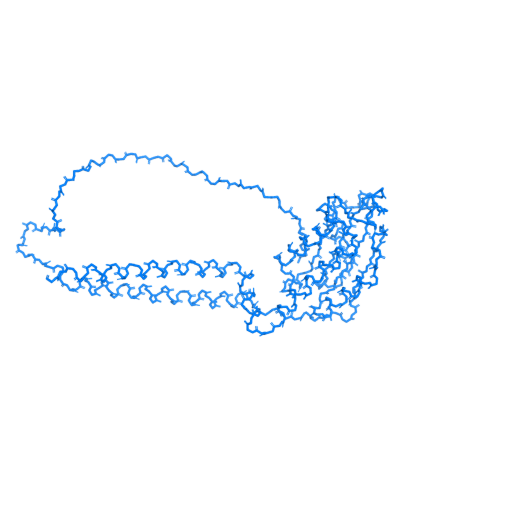 1
ATOM 725 C CA . ILE A 1 100 ? -7.317 -6.845 9.370 1.00 96.44 100 ILE A CA 1
ATOM 726 C C . ILE A 1 100 ? -7.601 -6.790 10.873 1.00 96.44 100 ILE A C 1
ATOM 728 O O . ILE A 1 100 ? -8.279 -7.656 11.414 1.00 96.44 100 ILE A O 1
ATOM 732 N N . CYS A 1 101 ? -7.045 -5.787 11.539 1.00 94.88 101 CYS A N 1
ATOM 733 C CA . CYS A 1 101 ? -7.261 -5.476 12.946 1.00 94.88 101 CYS A CA 1
ATOM 734 C C . CYS A 1 101 ? -8.032 -4.149 13.027 1.00 94.88 101 CYS A C 1
ATOM 736 O O . CYS A 1 101 ? -7.410 -3.088 13.148 1.00 94.88 101 CYS A O 1
ATOM 738 N N . ASP A 1 102 ? -9.363 -4.186 12.900 1.00 93.94 102 ASP A N 1
ATOM 739 C CA . ASP A 1 102 ? -10.208 -2.983 12.863 1.00 93.94 102 ASP A CA 1
ATOM 740 C C . ASP A 1 102 ? -10.586 -2.463 14.268 1.00 93.94 102 ASP A C 1
ATOM 742 O O . ASP A 1 102 ? -11.757 -2.385 14.634 1.00 93.94 102 ASP A O 1
ATOM 746 N N . ASN A 1 103 ? -9.602 -2.095 15.096 1.00 92.69 103 ASN A N 1
ATOM 747 C CA . ASN A 1 103 ? -9.878 -1.663 16.479 1.00 92.69 103 ASN A CA 1
ATOM 748 C C . ASN A 1 103 ? -10.686 -0.355 16.552 1.00 92.69 103 ASN A C 1
ATOM 750 O O . ASN A 1 103 ? -11.358 -0.099 17.551 1.00 92.69 103 ASN A O 1
ATOM 754 N N . ALA A 1 104 ? -10.627 0.476 15.508 1.00 90.19 104 ALA A N 1
ATOM 755 C CA . ALA A 1 104 ? -11.414 1.700 15.413 1.00 90.19 104 ALA A CA 1
ATOM 756 C C . ALA A 1 104 ? -12.807 1.496 14.786 1.00 90.19 104 ALA A C 1
ATOM 758 O O . ALA A 1 104 ? -13.575 2.455 14.731 1.00 90.19 104 ALA A O 1
ATOM 759 N N . ASN A 1 105 ? -13.141 0.277 14.342 1.00 91.12 105 ASN A N 1
ATOM 760 C CA . ASN A 1 105 ? -14.423 -0.076 13.726 1.00 91.12 105 ASN A CA 1
ATOM 761 C C . ASN A 1 105 ? -14.817 0.873 12.573 1.00 91.12 105 ASN A C 1
ATOM 763 O O . ASN A 1 105 ? -15.910 1.447 12.554 1.00 91.12 105 ASN A O 1
ATOM 767 N N . ILE A 1 106 ? -13.879 1.107 11.651 1.00 89.38 106 ILE A N 1
ATOM 768 C CA . ILE A 1 106 ? -14.035 2.034 10.518 1.00 89.38 106 ILE A CA 1
ATOM 769 C C . ILE A 1 106 ? -14.016 1.339 9.151 1.00 89.38 106 ILE A C 1
ATOM 771 O O . ILE A 1 106 ? -14.095 2.012 8.118 1.00 89.38 106 ILE A O 1
ATOM 775 N N . ILE A 1 107 ? -13.899 0.012 9.116 1.00 91.62 107 ILE A N 1
ATOM 776 C CA . ILE A 1 107 ? -13.941 -0.793 7.898 1.00 91.62 107 ILE A CA 1
ATOM 777 C C . ILE A 1 107 ? -15.334 -1.415 7.788 1.00 91.62 107 ILE A C 1
ATOM 779 O O . ILE A 1 107 ? -15.675 -2.360 8.484 1.00 91.62 107 ILE A O 1
ATOM 783 N N . ALA A 1 108 ? -16.152 -0.883 6.879 1.00 88.69 108 ALA A N 1
ATOM 784 C CA . ALA A 1 108 ? -17.538 -1.328 6.726 1.00 88.69 108 ALA A CA 1
ATOM 785 C C . ALA A 1 108 ? -17.675 -2.758 6.165 1.00 88.69 108 ALA A C 1
ATOM 787 O O . ALA A 1 108 ? -18.612 -3.468 6.518 1.00 88.69 108 ALA A O 1
ATOM 788 N N . ASP A 1 109 ? -16.762 -3.170 5.280 1.00 92.12 109 ASP A N 1
ATOM 789 C CA . ASP A 1 109 ? -16.775 -4.482 4.621 1.00 92.12 109 ASP A CA 1
ATOM 790 C C . ASP A 1 109 ? -15.379 -5.120 4.689 1.00 92.12 109 ASP A C 1
ATOM 792 O O . ASP A 1 109 ? -14.548 -5.005 3.778 1.00 92.12 109 ASP A O 1
ATOM 796 N N . GLU A 1 110 ? -15.094 -5.750 5.830 1.00 94.19 110 GLU A N 1
ATOM 797 C CA . GLU A 1 110 ? -13.821 -6.433 6.065 1.00 94.19 110 GLU A CA 1
ATOM 798 C C . GLU A 1 110 ? -13.625 -7.642 5.145 1.00 94.19 110 GLU A C 1
ATOM 800 O O . GLU A 1 110 ? -12.502 -7.896 4.713 1.00 94.19 110 GLU A O 1
ATOM 805 N N . GLU A 1 111 ? -14.690 -8.374 4.806 1.00 95.31 111 GLU A N 1
ATOM 806 C CA . GLU A 1 111 ? -14.602 -9.594 3.997 1.00 95.31 111 GLU A CA 1
ATOM 807 C C . GLU A 1 111 ? -14.134 -9.277 2.572 1.00 95.31 111 GLU A C 1
ATOM 809 O O . GLU A 1 111 ? -13.183 -9.883 2.062 1.00 95.31 111 GLU A O 1
ATOM 814 N N . LYS A 1 112 ? -14.741 -8.265 1.945 1.00 95.38 112 LYS A N 1
ATOM 815 C CA . LYS A 1 112 ? -14.353 -7.790 0.613 1.00 95.38 112 LYS A CA 1
ATOM 816 C C . LYS A 1 112 ? -12.920 -7.263 0.589 1.00 95.38 112 LYS A C 1
ATOM 818 O O . LYS A 1 112 ? -12.156 -7.553 -0.347 1.00 95.38 112 LYS A O 1
ATOM 823 N N . LEU A 1 113 ? -12.531 -6.506 1.616 1.00 96.44 113 LEU A N 1
ATOM 824 C CA . LEU A 1 113 ? -11.162 -6.017 1.743 1.00 96.44 113 LEU A CA 1
ATOM 825 C C . LEU A 1 113 ? -10.189 -7.192 1.896 1.00 96.44 113 LEU A C 1
ATOM 827 O O . LEU A 1 113 ? -9.227 -7.280 1.132 1.00 96.44 113 LEU A O 1
ATOM 831 N N . LEU A 1 114 ? -10.475 -8.139 2.791 1.00 96.94 114 LEU A N 1
ATOM 832 C CA . LEU A 1 114 ? -9.654 -9.324 3.034 1.00 96.94 114 LEU A CA 1
ATOM 833 C C . LEU A 1 114 ? -9.496 -10.185 1.774 1.00 96.94 114 LEU A C 1
ATOM 835 O O . LEU A 1 114 ? -8.396 -10.661 1.484 1.00 96.94 114 LEU A O 1
ATOM 839 N N . GLY A 1 115 ? -10.553 -10.344 0.975 1.00 96.81 115 GLY A N 1
ATOM 840 C CA . GLY A 1 115 ? -10.484 -11.006 -0.331 1.00 96.81 115 GLY A CA 1
ATOM 841 C C . GLY A 1 115 ? -9.485 -10.328 -1.276 1.00 96.81 115 GLY A C 1
ATOM 842 O O . GLY A 1 115 ? -8.654 -10.992 -1.901 1.00 96.81 115 GLY A O 1
ATOM 843 N N . THR A 1 116 ? -9.490 -8.995 -1.316 1.00 97.56 116 THR A N 1
ATOM 844 C CA . THR A 1 116 ? -8.535 -8.204 -2.112 1.00 97.56 116 THR A CA 1
ATOM 845 C C . THR A 1 116 ? -7.099 -8.355 -1.598 1.00 97.56 116 THR A C 1
ATOM 847 O O . THR A 1 116 ? -6.165 -8.503 -2.391 1.00 97.56 116 THR A O 1
ATOM 850 N N . LEU A 1 117 ? -6.904 -8.378 -0.277 1.00 97.06 117 LEU A N 1
ATOM 851 C CA . LEU A 1 117 ? -5.594 -8.603 0.339 1.00 97.06 117 LEU A CA 1
ATOM 852 C C . LEU A 1 117 ? -5.029 -9.992 0.014 1.00 97.06 117 LEU A C 1
ATOM 854 O O . LEU A 1 117 ? -3.842 -10.127 -0.297 1.00 97.06 117 LEU A O 1
ATOM 858 N N . ASN A 1 118 ? -5.882 -11.017 0.040 1.00 95.44 118 ASN A N 1
ATOM 859 C CA . ASN A 1 118 ? -5.514 -12.381 -0.329 1.00 95.44 118 ASN A CA 1
ATOM 860 C C . ASN A 1 118 ? -5.119 -12.496 -1.804 1.00 95.44 118 ASN A C 1
ATOM 862 O O . ASN A 1 118 ? -4.136 -13.175 -2.112 1.00 95.44 118 ASN A O 1
ATOM 866 N N . GLU A 1 119 ? -5.817 -11.809 -2.713 1.00 95.19 119 GLU A N 1
ATOM 867 C CA . GLU A 1 119 ? -5.411 -11.746 -4.123 1.00 95.19 119 GLU A CA 1
ATOM 868 C C . GLU A 1 119 ? -4.024 -11.104 -4.265 1.00 95.19 119 GLU A C 1
ATOM 870 O O . GLU A 1 119 ? -3.148 -11.665 -4.928 1.00 95.19 119 GLU A O 1
ATOM 875 N N . TYR A 1 120 ? -3.794 -9.965 -3.602 1.00 94.25 120 TYR A N 1
ATOM 876 C CA . TYR A 1 120 ? -2.503 -9.280 -3.638 1.00 94.25 120 TYR A CA 1
ATOM 877 C C . TYR A 1 120 ? -1.363 -10.168 -3.130 1.00 94.25 120 TYR A C 1
ATOM 879 O O . TYR A 1 120 ? -0.340 -10.298 -3.810 1.00 94.25 120 TYR A O 1
ATOM 887 N N . ARG A 1 121 ? -1.551 -10.843 -1.988 1.00 92.31 121 ARG A N 1
ATOM 888 C CA . ARG A 1 121 ? -0.571 -11.800 -1.455 1.00 92.31 121 ARG A CA 1
ATOM 889 C C . ARG A 1 121 ? -0.342 -12.969 -2.402 1.00 92.31 121 ARG A C 1
ATOM 891 O O . ARG A 1 121 ? 0.799 -13.324 -2.666 1.00 92.31 121 ARG A O 1
ATOM 898 N N . THR A 1 122 ? -1.403 -13.567 -2.933 1.00 91.50 122 THR A N 1
ATOM 899 C CA . THR A 1 122 ? -1.293 -14.726 -3.835 1.00 91.50 122 THR A CA 1
ATOM 900 C C . THR A 1 122 ? -0.491 -14.383 -5.088 1.00 91.50 122 THR A C 1
ATOM 902 O O . THR A 1 122 ? 0.321 -15.188 -5.553 1.00 91.50 122 THR A O 1
ATOM 905 N N . LEU A 1 123 ? -0.685 -13.171 -5.607 1.00 90.19 123 LEU A N 1
ATOM 906 C CA . LEU A 1 123 ? 0.027 -12.664 -6.769 1.00 90.19 123 LEU A CA 1
ATOM 907 C C . LEU A 1 123 ? 1.496 -12.340 -6.466 1.00 90.19 123 LEU A C 1
ATOM 909 O O . LEU A 1 123 ? 2.374 -12.714 -7.237 1.00 90.19 123 LEU A O 1
ATOM 913 N N . THR A 1 124 ? 1.766 -11.633 -5.367 1.00 90.25 124 THR A N 1
ATOM 914 C CA . THR A 1 124 ? 3.076 -10.997 -5.124 1.00 90.25 124 THR A CA 1
ATOM 915 C C . THR A 1 124 ? 3.971 -11.744 -4.142 1.00 90.25 124 THR A C 1
ATOM 917 O O . THR A 1 124 ? 5.188 -11.595 -4.188 1.00 90.25 124 THR A O 1
ATOM 920 N N . GLY A 1 125 ? 3.377 -12.529 -3.248 1.00 89.12 125 GLY A N 1
ATOM 921 C CA . GLY A 1 125 ? 4.022 -13.078 -2.059 1.00 89.12 125 GLY A CA 1
ATOM 922 C C . GLY A 1 125 ? 4.169 -12.083 -0.900 1.00 89.12 125 GLY A C 1
ATOM 923 O O . GLY A 1 125 ? 4.634 -12.482 0.160 1.00 89.12 125 GLY A O 1
ATOM 924 N N . ILE A 1 126 ? 3.752 -10.819 -1.063 1.00 91.88 126 ILE A N 1
ATOM 925 C CA . ILE A 1 126 ? 3.773 -9.805 0.003 1.00 91.88 126 ILE A CA 1
ATOM 926 C C . ILE A 1 126 ? 2.576 -10.024 0.928 1.00 91.88 126 ILE A C 1
ATOM 928 O O . ILE A 1 126 ? 1.451 -10.157 0.445 1.00 91.88 126 ILE A O 1
ATOM 932 N N . THR A 1 127 ? 2.791 -10.006 2.243 1.00 94.44 127 THR A N 1
ATOM 933 C CA . THR A 1 127 ? 1.723 -10.190 3.239 1.00 94.44 127 THR A CA 1
ATOM 934 C C . THR A 1 127 ? 1.226 -8.838 3.763 1.00 94.44 127 THR A C 1
ATOM 936 O O . THR A 1 127 ? 1.906 -8.217 4.581 1.00 94.44 127 THR A O 1
ATOM 939 N N . PRO A 1 128 ? 0.062 -8.337 3.306 1.00 95.31 128 PRO A N 1
ATOM 940 C CA . PRO A 1 128 ? -0.498 -7.094 3.815 1.00 95.31 128 PRO A CA 1
ATOM 941 C C . PRO A 1 128 ? -1.164 -7.284 5.184 1.00 95.31 128 PRO A C 1
ATOM 943 O O . PRO A 1 128 ? -1.917 -8.234 5.387 1.00 95.31 128 PRO A O 1
ATOM 946 N N . VAL A 1 129 ? -0.939 -6.345 6.099 1.00 95.62 129 VAL A N 1
ATOM 947 C CA . VAL A 1 129 ? -1.575 -6.305 7.424 1.00 95.62 129 VAL A CA 1
ATOM 948 C C . VAL A 1 129 ? -2.130 -4.908 7.657 1.00 95.62 129 VAL A C 1
ATOM 950 O O . VAL A 1 129 ? -1.435 -3.919 7.431 1.00 95.62 129 VAL A O 1
ATOM 953 N N . ILE A 1 130 ? -3.382 -4.818 8.095 1.00 96.38 130 ILE A N 1
ATOM 954 C CA . ILE A 1 130 ? -4.079 -3.550 8.312 1.00 96.38 130 ILE A CA 1
ATOM 955 C C . ILE A 1 130 ? -4.412 -3.411 9.789 1.00 96.38 130 ILE A C 1
ATOM 957 O O . ILE A 1 130 ? -5.006 -4.307 10.374 1.00 96.38 130 ILE A O 1
ATOM 961 N N . TYR A 1 131 ? -4.071 -2.266 10.365 1.00 95.12 131 TYR A N 1
ATOM 962 C CA . TYR A 1 131 ? -4.513 -1.847 11.686 1.00 95.12 131 TYR A CA 1
ATOM 963 C C . TYR A 1 131 ? -5.328 -0.573 11.551 1.00 95.12 131 TYR A C 1
ATOM 965 O O . TYR A 1 131 ? -4.866 0.384 10.927 1.00 95.12 131 TYR A O 1
ATOM 973 N N . THR A 1 132 ? -6.492 -0.525 12.181 1.00 93.31 132 THR A N 1
ATOM 974 C CA . THR A 1 132 ? -7.162 0.738 12.487 1.00 93.31 132 THR A CA 1
ATOM 975 C C . THR A 1 132 ? -7.055 0.988 13.985 1.00 93.31 132 THR A C 1
ATOM 977 O O . THR A 1 132 ? -7.071 0.056 14.788 1.00 93.31 132 THR A O 1
ATOM 980 N N . VAL A 1 133 ? -6.843 2.239 14.374 1.00 93.50 133 VAL A N 1
ATOM 981 C CA . VAL A 1 133 ? -6.601 2.619 15.764 1.00 93.50 133 VAL A CA 1
ATOM 982 C C . VAL A 1 133 ? -7.175 3.998 16.036 1.00 93.50 133 VAL A C 1
ATOM 984 O O . VAL A 1 133 ? -7.184 4.870 15.162 1.00 93.50 133 VAL A O 1
ATOM 987 N N . TYR A 1 134 ? -7.627 4.208 17.264 1.00 91.56 134 TYR A N 1
ATOM 988 C CA . TYR A 1 134 ? -8.008 5.533 17.708 1.00 91.56 134 TYR A CA 1
ATOM 989 C C . TYR A 1 134 ? -6.781 6.412 17.960 1.00 91.56 134 TYR A C 1
ATOM 991 O O . TYR A 1 134 ? -5.774 5.969 18.517 1.00 91.56 134 TYR A O 1
ATOM 999 N N . GLU A 1 135 ? -6.854 7.680 17.570 1.00 89.94 135 GLU A N 1
ATOM 1000 C CA . GLU A 1 135 ? -5.731 8.610 17.696 1.00 89.94 135 GLU A CA 1
ATOM 1001 C C . GLU A 1 135 ? -5.281 8.788 19.153 1.00 89.94 135 GLU A C 1
ATOM 1003 O O . GLU A 1 135 ? -4.093 8.894 19.456 1.00 89.94 135 GLU A O 1
ATOM 1008 N N . GLU A 1 136 ? -6.235 8.752 20.071 1.00 90.25 136 GLU A N 1
ATOM 1009 C CA . GLU A 1 136 ? -6.035 8.862 21.508 1.00 90.25 136 GLU A CA 1
ATOM 1010 C C . GLU A 1 136 ? -5.296 7.648 22.088 1.00 90.25 136 GLU A C 1
ATOM 1012 O O . GLU A 1 136 ? -4.583 7.783 23.081 1.00 90.25 136 GLU A O 1
ATOM 1017 N N . GLU A 1 137 ? -5.426 6.468 21.479 1.00 88.75 137 GLU A N 1
ATOM 1018 C CA . GLU A 1 137 ? -4.835 5.229 21.998 1.00 88.75 137 GLU A CA 1
ATOM 1019 C C . GLU A 1 137 ? -3.337 5.155 21.737 1.00 88.75 137 GLU A C 1
ATOM 1021 O O . GLU A 1 137 ? -2.565 4.844 22.642 1.00 88.75 137 GLU A O 1
ATOM 1026 N N . TRP A 1 138 ? -2.886 5.485 20.526 1.00 87.88 138 TRP A N 1
ATOM 1027 C CA . TRP A 1 138 ? -1.450 5.465 20.252 1.00 87.88 138 TRP A CA 1
ATOM 1028 C C . TRP A 1 138 ? -0.725 6.686 20.830 1.00 87.88 138 TRP A C 1
ATOM 1030 O O . TRP A 1 138 ? 0.449 6.577 21.178 1.00 87.88 138 TRP A O 1
ATOM 1040 N N . LYS A 1 139 ? -1.407 7.831 20.988 1.00 87.50 139 LYS A N 1
ATOM 1041 C CA . LYS A 1 139 ? -0.833 9.033 21.621 1.00 87.50 139 LYS A CA 1
ATOM 1042 C C . LYS A 1 139 ? -0.606 8.896 23.123 1.00 87.50 139 LYS A C 1
ATOM 1044 O O . LYS A 1 139 ? 0.237 9.603 23.664 1.00 87.50 139 LYS A O 1
ATOM 1049 N N . THR A 1 140 ? -1.386 8.056 23.798 1.00 82.12 140 THR A N 1
ATOM 1050 C CA . THR A 1 140 ? -1.266 7.830 25.248 1.00 82.12 140 THR A CA 1
ATOM 1051 C C . THR A 1 140 ? -0.324 6.678 25.599 1.00 82.12 140 THR A C 1
ATOM 1053 O O . THR A 1 140 ? 0.020 6.517 26.767 1.00 82.12 140 THR A O 1
ATOM 1056 N N . GLY A 1 141 ? 0.106 5.891 24.609 1.00 76.12 141 GLY A N 1
ATOM 1057 C CA . GLY A 1 141 ? 1.060 4.799 24.790 1.00 76.12 141 GLY A CA 1
ATOM 1058 C C . GLY A 1 141 ? 2.531 5.231 24.739 1.00 76.12 141 GLY A C 1
ATOM 1059 O O . GLY A 1 141 ? 2.864 6.407 24.628 1.00 76.12 141 GLY A O 1
ATOM 1060 N N . ASP A 1 142 ? 3.429 4.241 24.749 1.00 73.56 142 ASP A N 1
ATOM 1061 C CA . ASP A 1 142 ? 4.893 4.426 24.827 1.00 73.56 142 ASP A CA 1
ATOM 1062 C C . ASP A 1 142 ? 5.565 4.945 23.537 1.00 73.56 142 ASP A C 1
ATOM 1064 O O . ASP A 1 142 ? 6.773 4.790 23.357 1.00 73.56 142 ASP A O 1
ATOM 1068 N N . THR A 1 143 ? 4.807 5.483 22.580 1.00 78.69 143 THR A N 1
ATOM 1069 C CA . THR A 1 143 ? 5.329 5.888 21.264 1.00 78.69 143 THR A CA 1
ATOM 1070 C C . THR A 1 143 ? 5.312 7.398 21.116 1.00 78.69 143 THR A C 1
ATOM 1072 O O . THR A 1 143 ? 4.272 8.022 21.302 1.00 78.69 143 THR A O 1
ATOM 1075 N N . SER A 1 144 ? 6.441 7.994 20.721 1.00 79.25 144 SER A N 1
ATOM 1076 C CA . SER A 1 144 ? 6.574 9.453 20.618 1.00 79.25 144 SER A CA 1
ATOM 1077 C C . SER A 1 144 ? 5.977 10.025 19.327 1.00 79.25 144 SER A C 1
ATOM 1079 O O . SER A 1 144 ? 5.723 11.226 19.220 1.00 79.25 144 SER A O 1
ATOM 1081 N N . SER A 1 145 ? 5.725 9.171 18.328 1.00 88.00 145 SER A N 1
ATOM 1082 C CA . SER A 1 145 ? 5.125 9.566 17.055 1.00 88.00 145 SER A CA 1
ATOM 1083 C C . SER A 1 145 ? 4.292 8.454 16.416 1.00 88.00 145 SER A C 1
ATOM 1085 O O . SER A 1 145 ? 4.510 7.265 16.646 1.00 88.00 145 SER A O 1
ATOM 1087 N N . PHE A 1 146 ? 3.384 8.839 15.514 1.00 88.62 146 PHE A N 1
ATOM 1088 C CA . PHE A 1 146 ? 2.593 7.883 14.731 1.00 88.62 146 PHE A CA 1
ATOM 1089 C C . PHE A 1 146 ? 3.469 6.964 13.859 1.00 88.62 146 PHE A C 1
ATOM 1091 O O . PHE A 1 146 ? 3.130 5.809 13.614 1.00 88.62 146 PHE A O 1
ATOM 1098 N N . SER A 1 147 ? 4.625 7.464 13.411 1.00 88.69 147 SER A N 1
ATOM 1099 C CA . SER A 1 147 ? 5.607 6.676 12.661 1.00 88.69 147 SER A CA 1
ATOM 1100 C C . SER A 1 147 ? 6.240 5.579 13.522 1.00 88.69 147 SER A C 1
ATOM 1102 O O . SER A 1 147 ? 6.376 4.450 13.057 1.00 88.69 147 SER A O 1
ATOM 1104 N N . GLU A 1 148 ? 6.589 5.886 14.774 1.00 89.88 148 GLU A N 1
ATOM 1105 C CA . GLU A 1 148 ? 7.092 4.888 15.726 1.00 89.88 148 GLU A CA 1
ATOM 1106 C C . GLU A 1 148 ? 6.027 3.852 16.069 1.00 89.88 148 GLU A C 1
ATOM 1108 O O . GLU A 1 148 ? 6.325 2.660 16.107 1.00 89.88 148 GLU A O 1
ATOM 1113 N N . TYR A 1 149 ? 4.774 4.280 16.242 1.00 91.69 149 TYR A N 1
ATOM 1114 C CA . TYR A 1 149 ? 3.663 3.357 16.447 1.00 91.69 149 TYR A CA 1
ATOM 1115 C C . TYR A 1 149 ? 3.492 2.398 15.265 1.00 91.69 149 TYR A C 1
ATOM 1117 O O . TYR A 1 149 ? 3.418 1.187 15.464 1.00 91.69 149 TYR A O 1
ATOM 1125 N N . ALA A 1 150 ? 3.503 2.906 14.030 1.00 91.44 150 ALA A N 1
ATOM 1126 C CA . ALA A 1 150 ? 3.405 2.064 12.841 1.00 91.44 150 ALA A CA 1
ATOM 1127 C C . ALA A 1 150 ? 4.579 1.079 12.718 1.00 91.44 150 ALA A C 1
ATOM 1129 O O . ALA A 1 150 ? 4.373 -0.078 12.352 1.00 91.44 150 ALA A O 1
ATOM 1130 N N . MET A 1 151 ? 5.794 1.504 13.082 1.00 90.12 151 MET A N 1
ATOM 1131 C CA . MET A 1 151 ? 6.957 0.615 13.133 1.00 90.12 151 MET A CA 1
ATOM 1132 C C . MET A 1 151 ? 6.813 -0.458 14.218 1.00 90.12 151 MET A C 1
ATOM 1134 O O . MET A 1 151 ? 7.117 -1.620 13.970 1.00 90.12 151 MET A O 1
ATOM 1138 N N . LYS A 1 152 ? 6.295 -0.107 15.401 1.00 91.69 152 LYS A N 1
ATOM 1139 C CA . LYS A 1 152 ? 6.003 -1.072 16.471 1.00 91.69 152 LYS A CA 1
ATOM 1140 C C . LYS A 1 152 ? 4.990 -2.121 16.006 1.00 91.69 152 LYS A C 1
ATOM 1142 O O . LYS A 1 152 ? 5.215 -3.308 16.220 1.00 91.69 152 LYS A O 1
ATOM 1147 N N . GLN A 1 153 ? 3.919 -1.708 15.320 1.00 93.25 153 GLN A N 1
ATOM 1148 C CA . GLN A 1 153 ? 2.952 -2.652 14.745 1.00 93.25 153 GLN A CA 1
ATOM 1149 C C . GLN A 1 153 ? 3.582 -3.551 13.682 1.00 93.25 153 GLN A C 1
ATOM 1151 O O . GLN A 1 153 ? 3.287 -4.745 13.640 1.00 93.25 153 GLN A O 1
ATOM 1156 N N . TYR A 1 154 ? 4.492 -3.013 12.866 1.00 91.19 154 TYR A N 1
ATOM 1157 C CA . TYR A 1 154 ? 5.257 -3.824 11.927 1.00 91.19 154 TYR A CA 1
ATOM 1158 C C . TYR A 1 154 ? 6.095 -4.883 12.645 1.00 91.19 154 TYR A C 1
ATOM 1160 O O . TYR A 1 154 ? 5.928 -6.065 12.369 1.00 91.19 154 TYR A O 1
ATOM 1168 N N . SER A 1 155 ? 6.916 -4.496 13.621 1.00 89.81 155 SER A N 1
ATOM 1169 C CA . SER A 1 155 ? 7.755 -5.437 14.376 1.00 89.81 155 SER A CA 1
ATOM 1170 C C . SER A 1 155 ? 6.953 -6.513 15.114 1.00 89.81 155 SER A C 1
ATOM 1172 O O . SER A 1 155 ? 7.435 -7.628 15.273 1.00 89.81 155 SER A O 1
ATOM 1174 N N . ASN A 1 156 ? 5.736 -6.193 15.558 1.00 89.25 156 ASN A N 1
ATOM 1175 C CA . ASN A 1 156 ? 4.869 -7.144 16.254 1.00 89.25 156 ASN A CA 1
ATOM 1176 C C . ASN A 1 156 ? 4.184 -8.148 15.315 1.00 89.25 156 ASN A C 1
ATOM 1178 O O . ASN A 1 156 ? 3.820 -9.235 15.757 1.00 89.25 156 ASN A O 1
ATOM 1182 N N . SER A 1 157 ? 3.950 -7.774 14.055 1.00 84.25 157 SER A N 1
ATOM 1183 C CA . SER A 1 157 ? 3.185 -8.583 13.094 1.00 84.25 157 SER A CA 1
ATOM 1184 C C . SER A 1 157 ? 4.058 -9.313 12.079 1.00 84.25 157 SER A C 1
ATOM 1186 O O . SER A 1 157 ? 3.690 -10.391 11.617 1.00 84.25 157 SER A O 1
ATOM 1188 N N . ALA A 1 158 ? 5.208 -8.742 11.730 1.00 85.31 158 ALA A N 1
ATOM 1189 C CA . ALA A 1 158 ? 6.077 -9.258 10.692 1.00 85.31 158 ALA A CA 1
ATOM 1190 C C . ALA A 1 158 ? 6.997 -10.360 11.233 1.00 85.31 158 ALA A C 1
ATOM 1192 O O . ALA A 1 158 ? 7.909 -10.105 12.016 1.00 85.31 158 ALA A O 1
ATOM 1193 N N . SER A 1 159 ? 6.787 -11.592 10.768 1.00 84.75 159 SER A N 1
ATOM 1194 C CA . SER A 1 159 ? 7.704 -12.713 11.021 1.00 84.75 159 SER A CA 1
ATOM 1195 C C . SER A 1 159 ? 8.949 -12.685 10.125 1.0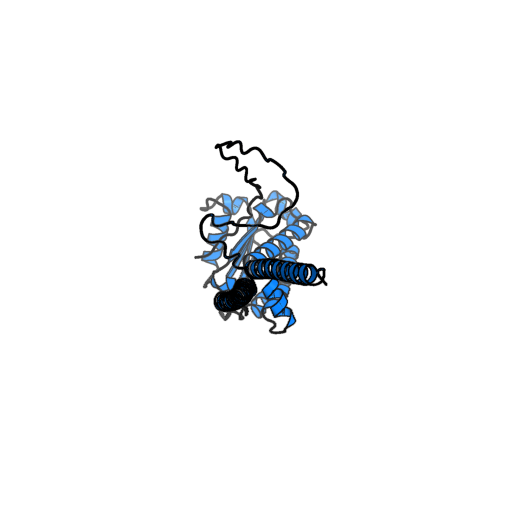0 84.75 159 SER A C 1
ATOM 1197 O O . SER A 1 159 ? 9.928 -13.368 10.410 1.00 84.75 159 SER A O 1
ATOM 1199 N N . ASP A 1 160 ? 8.893 -11.939 9.020 1.00 84.12 160 ASP A N 1
ATOM 1200 C CA . ASP A 1 160 ? 9.958 -11.780 8.030 1.00 84.12 160 ASP A CA 1
ATOM 1201 C C . ASP A 1 160 ? 9.839 -10.416 7.313 1.00 84.12 160 ASP A C 1
ATOM 1203 O O . ASP A 1 160 ? 8.997 -9.581 7.644 1.00 84.12 160 ASP A O 1
ATOM 1207 N N . GLU A 1 161 ? 10.686 -10.164 6.315 1.00 86.00 161 GLU A N 1
ATOM 1208 C CA . GLU A 1 161 ? 10.708 -8.903 5.561 1.00 86.00 161 GLU A CA 1
ATOM 1209 C C . GLU A 1 161 ? 9.733 -8.864 4.362 1.00 86.00 161 GLU A C 1
ATOM 1211 O O . GLU A 1 161 ? 9.839 -7.986 3.503 1.00 86.00 161 GLU A O 1
ATOM 1216 N N . THR A 1 162 ? 8.771 -9.79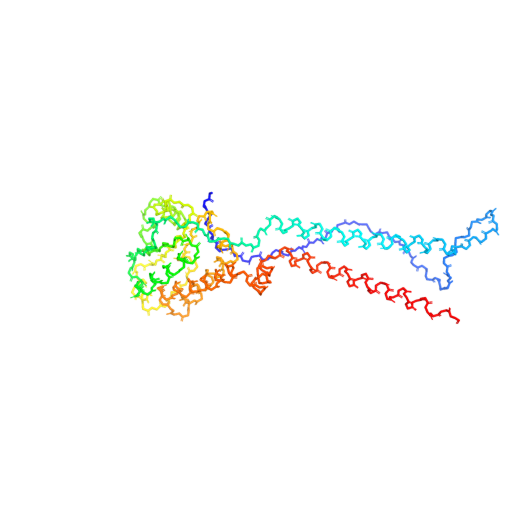2 4.276 1.00 88.94 162 THR A N 1
ATOM 1217 C CA . THR A 1 162 ? 7.756 -9.838 3.201 1.00 88.94 162 THR A CA 1
ATOM 1218 C C . THR A 1 162 ? 6.456 -9.107 3.552 1.00 88.94 162 THR A C 1
ATOM 1220 O O . THR A 1 162 ? 5.522 -9.073 2.747 1.00 88.94 162 THR A O 1
ATOM 1223 N N . TYR A 1 163 ? 6.374 -8.502 4.738 1.00 91.81 163 TYR A N 1
ATOM 1224 C CA . TYR A 1 163 ? 5.163 -7.849 5.226 1.00 91.81 163 TYR A CA 1
ATOM 1225 C C . TYR A 1 163 ? 5.014 -6.418 4.702 1.00 91.81 163 TYR A C 1
ATOM 1227 O O . TYR A 1 163 ? 5.984 -5.678 4.509 1.00 91.81 163 TYR A O 1
ATOM 1235 N N . PHE A 1 164 ? 3.760 -6.012 4.515 1.00 94.69 164 PHE A N 1
ATOM 1236 C CA . PHE A 1 164 ? 3.370 -4.639 4.223 1.00 94.69 164 PHE A CA 1
ATOM 1237 C C . PHE A 1 164 ? 2.282 -4.206 5.202 1.00 94.69 164 PHE A C 1
ATOM 1239 O O . PHE A 1 164 ? 1.133 -4.623 5.099 1.00 94.69 164 PHE A O 1
ATOM 1246 N N . VAL A 1 165 ? 2.654 -3.390 6.180 1.00 94.62 165 VAL A N 1
ATOM 1247 C CA . VAL A 1 165 ? 1.790 -3.004 7.296 1.00 94.62 165 VAL A CA 1
ATOM 1248 C C . VAL A 1 165 ? 1.239 -1.611 7.046 1.00 94.62 165 VAL A C 1
ATOM 1250 O O . VAL A 1 165 ? 1.986 -0.676 6.759 1.00 94.62 165 VAL A O 1
ATOM 1253 N N . ILE A 1 166 ? -0.075 -1.467 7.164 1.00 94.62 166 ILE A N 1
ATOM 1254 C CA . ILE A 1 166 ? -0.800 -0.212 7.006 1.00 94.62 166 ILE A CA 1
ATOM 1255 C C . ILE A 1 166 ? -1.496 0.080 8.323 1.00 94.62 166 ILE A C 1
ATOM 1257 O O . ILE A 1 166 ? -2.307 -0.712 8.790 1.00 94.62 166 ILE A O 1
ATOM 1261 N N . VAL A 1 167 ? -1.193 1.230 8.911 1.00 93.81 167 VAL A N 1
ATOM 1262 C CA . VAL A 1 167 ? -1.837 1.705 10.131 1.00 93.81 167 VAL A CA 1
ATOM 1263 C C . VAL A 1 167 ? -2.663 2.937 9.809 1.00 93.81 167 VAL A C 1
ATOM 1265 O O . VAL A 1 167 ? -2.153 3.908 9.242 1.00 93.81 167 VAL A O 1
ATOM 1268 N N . TYR A 1 168 ? -3.933 2.883 10.187 1.00 90.81 168 TYR A N 1
ATOM 1269 C CA . TYR A 1 168 ? -4.934 3.912 9.984 1.00 90.81 168 TYR A CA 1
ATOM 1270 C C . TYR A 1 168 ? -5.369 4.472 11.343 1.00 90.81 168 TYR A C 1
ATOM 1272 O O . TYR A 1 168 ? -5.905 3.751 12.173 1.00 90.81 168 TYR A O 1
ATOM 1280 N N . SER A 1 169 ? -5.138 5.758 11.579 1.00 90.31 169 SER A N 1
ATOM 1281 C CA . SER A 1 169 ? -5.501 6.473 12.801 1.00 90.31 169 SER A CA 1
ATOM 1282 C C . SER A 1 169 ? -6.727 7.348 12.571 1.00 90.31 169 SER A C 1
ATOM 1284 O O . SER A 1 169 ? -6.776 8.103 11.599 1.00 90.31 169 SER A O 1
ATOM 1286 N N . VAL A 1 170 ? -7.682 7.315 13.496 1.00 88.31 170 VAL A N 1
ATOM 1287 C CA . VAL A 1 170 ? -8.873 8.173 13.467 1.00 88.31 170 VAL A CA 1
ATOM 1288 C C . VAL A 1 170 ? -9.184 8.713 14.870 1.00 88.31 170 VAL A C 1
ATOM 1290 O O . VAL A 1 170 ? -9.092 7.954 15.831 1.00 88.31 170 VAL A O 1
ATOM 1293 N N . PRO A 1 171 ? -9.532 9.998 15.038 1.00 88.12 171 PRO A N 1
ATOM 1294 C CA . PRO A 1 171 ? -10.076 10.495 16.303 1.00 88.12 171 PRO A CA 1
ATOM 1295 C C . PRO A 1 171 ? -11.362 9.755 16.697 1.00 88.12 171 PRO A C 1
ATOM 1297 O O . PRO A 1 171 ? -12.172 9.421 15.825 1.00 88.12 171 PRO A O 1
ATOM 1300 N N . LYS A 1 172 ? -11.581 9.510 17.994 1.00 88.62 172 LYS A N 1
ATOM 1301 C CA . LYS A 1 172 ? -12.778 8.785 18.477 1.00 88.62 172 LYS A CA 1
ATOM 1302 C C . LYS A 1 172 ? -14.089 9.446 18.057 1.00 88.62 172 LYS A C 1
ATOM 1304 O O . LYS A 1 172 ? -15.039 8.756 17.694 1.00 88.62 172 LYS A O 1
ATOM 1309 N N . ASP A 1 173 ? -14.135 10.772 18.076 1.00 86.56 173 ASP A N 1
ATOM 1310 C CA . ASP A 1 173 ? -15.299 11.577 17.697 1.00 86.56 173 ASP A CA 1
ATOM 1311 C C . ASP A 1 173 ? -15.585 11.576 16.182 1.00 86.56 173 ASP A C 1
ATOM 1313 O O . ASP A 1 173 ? -16.713 11.838 15.765 1.00 86.56 173 ASP A O 1
ATOM 1317 N N . GLU A 1 174 ? -14.604 11.219 15.349 1.00 83.81 174 GLU A N 1
ATOM 1318 C CA . GLU A 1 174 ? -14.742 11.149 13.889 1.00 83.81 174 GLU A CA 1
ATOM 1319 C C . GLU A 1 174 ? -15.020 9.732 13.350 1.00 83.81 174 GLU A C 1
ATOM 1321 O O . GLU A 1 174 ? -15.360 9.577 12.171 1.00 83.81 174 GLU A O 1
ATOM 1326 N N . ALA A 1 175 ? -14.882 8.686 14.171 1.00 82.00 175 ALA A N 1
ATOM 1327 C CA . ALA A 1 175 ? -14.908 7.293 13.714 1.00 82.00 175 ALA A CA 1
ATOM 1328 C C . ALA A 1 175 ? -16.249 6.874 13.088 1.00 82.00 175 ALA A C 1
ATOM 1330 O O . ALA A 1 175 ? -16.270 6.303 11.999 1.00 82.00 175 ALA A O 1
ATOM 1331 N N . GLY A 1 176 ? -17.380 7.242 13.700 1.00 79.31 176 GLY A N 1
ATOM 1332 C CA . GLY A 1 176 ? -18.706 6.914 13.158 1.00 79.31 176 GLY A CA 1
ATOM 1333 C C . GLY A 1 176 ? -19.000 7.581 11.806 1.00 79.31 176 GLY A C 1
ATOM 1334 O O . GLY A 1 176 ? -19.593 6.966 10.919 1.00 79.31 176 GLY A O 1
ATOM 1335 N N . ALA A 1 177 ? -18.544 8.824 11.615 1.00 77.19 177 ALA A N 1
ATOM 1336 C CA . ALA A 1 177 ? -18.655 9.524 10.333 1.00 77.19 177 ALA A CA 1
ATOM 1337 C C . ALA A 1 177 ? -17.718 8.918 9.275 1.00 77.19 177 ALA A C 1
ATOM 1339 O O . ALA A 1 177 ? -18.082 8.801 8.107 1.00 77.19 177 ALA A O 1
ATOM 1340 N N . THR A 1 178 ? -16.531 8.494 9.705 1.00 77.62 178 THR A N 1
ATOM 1341 C CA . THR A 1 178 ? -15.515 7.845 8.874 1.00 77.62 178 THR A CA 1
ATOM 1342 C C . THR A 1 178 ? -15.953 6.465 8.378 1.00 77.62 178 THR A C 1
ATOM 1344 O O . THR A 1 178 ? -15.731 6.134 7.219 1.00 77.62 178 THR A O 1
ATOM 1347 N N . ALA A 1 179 ? -16.606 5.657 9.214 1.00 75.69 179 ALA A N 1
ATOM 1348 C CA . ALA A 1 179 ? -17.097 4.338 8.808 1.00 75.69 179 ALA A CA 1
ATOM 1349 C C . ALA A 1 179 ? -18.104 4.424 7.642 1.00 75.69 179 ALA A C 1
ATOM 1351 O O . ALA A 1 179 ? -18.174 3.535 6.797 1.00 75.69 179 ALA A O 1
ATOM 1352 N N . ASN A 1 180 ? -18.848 5.533 7.567 1.00 72.62 180 ASN A N 1
ATOM 1353 C CA . ASN A 1 180 ? -19.913 5.760 6.590 1.00 72.62 180 ASN A CA 1
ATOM 1354 C C . ASN A 1 180 ? -19.533 6.750 5.473 1.00 72.62 180 ASN A C 1
ATOM 1356 O O . ASN A 1 180 ? -20.385 7.115 4.662 1.00 72.62 180 ASN A O 1
ATOM 1360 N N . GLY A 1 181 ? -18.282 7.218 5.416 1.00 69.69 181 GLY A N 1
ATOM 1361 C CA . GLY A 1 181 ? -17.883 8.271 4.485 1.00 69.69 181 GLY A CA 1
ATOM 1362 C C . GLY A 1 181 ? -16.382 8.546 4.439 1.00 69.69 181 GLY A C 1
ATOM 1363 O O . GLY A 1 181 ? -15.562 7.840 5.013 1.00 69.69 181 GLY A O 1
ATOM 1364 N N . GLY A 1 182 ? -15.999 9.589 3.708 1.00 64.12 182 GLY A N 1
ATOM 1365 C CA . GLY A 1 182 ? -14.598 9.977 3.549 1.00 64.12 182 GLY A CA 1
ATOM 1366 C C . GLY A 1 182 ? -14.035 10.739 4.746 1.00 64.12 182 GLY A C 1
ATOM 1367 O O . GLY A 1 182 ? -14.768 11.369 5.507 1.00 64.12 182 GLY A O 1
ATOM 1368 N N . ILE A 1 183 ? -12.707 10.760 4.866 1.00 63.91 183 ILE A N 1
ATOM 1369 C CA . ILE A 1 183 ? -12.004 11.471 5.942 1.00 63.91 183 ILE A CA 1
ATOM 1370 C C . ILE A 1 183 ? -11.381 12.769 5.433 1.00 63.91 183 ILE A C 1
ATOM 1372 O O . ILE A 1 183 ? -10.679 12.796 4.418 1.00 63.91 183 ILE A O 1
ATOM 1376 N N . LYS A 1 184 ? -11.525 13.845 6.213 1.00 55.75 184 LYS A N 1
ATOM 1377 C CA . LYS A 1 184 ? -10.716 15.061 6.056 1.00 55.75 184 LYS A CA 1
ATOM 1378 C C . LYS A 1 184 ? -9.311 14.835 6.649 1.00 55.75 184 LYS A C 1
ATOM 1380 O O . LYS A 1 184 ? -9.172 14.404 7.790 1.00 55.75 184 LYS A O 1
ATOM 1385 N N . ASN A 1 185 ? -8.261 15.165 5.888 1.00 58.78 185 ASN A N 1
ATOM 1386 C CA . ASN A 1 185 ? -6.836 15.094 6.286 1.00 58.78 185 ASN A CA 1
ATOM 1387 C C . ASN A 1 185 ? -6.205 13.687 6.430 1.00 58.78 185 ASN A C 1
ATOM 1389 O O . ASN A 1 185 ? -5.444 13.419 7.356 1.00 58.78 185 ASN A O 1
ATOM 1393 N N . VAL A 1 186 ? -6.415 12.817 5.439 1.00 59.53 186 VAL A N 1
ATOM 1394 C CA . VAL A 1 186 ? -5.874 11.436 5.356 1.00 59.53 186 VAL A CA 1
ATOM 1395 C C . VAL A 1 186 ? -4.340 11.352 5.494 1.00 59.53 186 VAL A C 1
ATOM 1397 O O . VAL A 1 186 ? -3.810 10.382 6.026 1.00 59.53 186 VAL A O 1
ATOM 1400 N N . THR A 1 187 ? -3.596 12.380 5.063 1.00 56.03 187 THR A N 1
ATOM 1401 C CA . THR A 1 187 ? -2.114 12.366 5.023 1.00 56.03 187 THR A CA 1
ATOM 1402 C C . THR A 1 187 ? -1.452 12.185 6.403 1.00 56.03 187 THR A C 1
ATOM 1404 O O . THR A 1 187 ? -0.366 11.610 6.499 1.00 56.03 187 THR A O 1
ATOM 1407 N N . ASN A 1 188 ? -2.103 12.642 7.476 1.00 60.06 188 ASN A N 1
ATOM 1408 C CA . ASN A 1 188 ? -1.602 12.485 8.850 1.00 60.06 188 ASN A CA 1
ATOM 1409 C C . ASN A 1 188 ? -2.203 11.277 9.571 1.00 60.06 188 ASN A C 1
ATOM 1411 O O . ASN A 1 188 ? -1.797 10.972 10.685 1.00 60.06 188 ASN A O 1
ATOM 1415 N N . LYS A 1 189 ? -3.141 10.591 8.919 1.00 75.88 189 LYS A N 1
ATOM 1416 C CA . LYS A 1 189 ? -3.953 9.523 9.493 1.00 75.88 189 LYS A CA 1
ATOM 1417 C C . LYS A 1 189 ? -3.570 8.145 8.969 1.00 75.88 189 LYS A C 1
ATOM 1419 O O . LYS A 1 189 ? -4.029 7.158 9.513 1.00 75.88 189 LYS A O 1
ATOM 1424 N N . VAL A 1 190 ? -2.694 8.050 7.966 1.00 87.62 190 VAL A N 1
ATOM 1425 C CA . VAL A 1 190 ? -2.204 6.758 7.462 1.00 87.62 190 VAL A CA 1
ATOM 1426 C C . VAL A 1 190 ? -0.682 6.696 7.457 1.00 87.62 190 VAL A C 1
ATOM 1428 O O . VAL A 1 190 ? 0.001 7.632 7.021 1.00 87.62 190 VAL A O 1
ATOM 1431 N N . ARG A 1 191 ? -0.141 5.570 7.923 1.00 88.94 191 ARG A N 1
ATOM 1432 C CA . ARG A 1 191 ? 1.272 5.209 7.785 1.00 88.94 191 ARG A CA 1
ATOM 1433 C C . ARG A 1 191 ? 1.392 3.807 7.218 1.00 88.94 191 ARG A C 1
ATOM 1435 O O . ARG A 1 191 ? 0.659 2.907 7.605 1.00 88.94 191 ARG A O 1
ATOM 1442 N N . THR A 1 192 ? 2.336 3.644 6.302 1.00 91.19 192 THR A N 1
ATOM 1443 C CA . THR A 1 192 ? 2.666 2.353 5.702 1.00 91.19 192 THR A CA 1
ATOM 1444 C C . THR A 1 192 ? 4.114 2.011 6.020 1.00 91.19 192 THR A C 1
ATOM 1446 O O . THR A 1 192 ? 4.984 2.865 5.826 1.00 91.19 192 THR A O 1
ATOM 1449 N N . VAL A 1 193 ? 4.372 0.782 6.448 1.00 90.25 193 VAL A N 1
ATOM 1450 C CA . VAL A 1 193 ? 5.709 0.233 6.697 1.00 90.25 193 VAL A CA 1
ATOM 1451 C C . VAL A 1 193 ? 5.861 -1.019 5.846 1.00 90.25 193 VAL A C 1
ATOM 1453 O O . VAL A 1 193 ? 4.956 -1.849 5.805 1.00 90.25 193 VAL A O 1
ATOM 1456 N N . GLN A 1 194 ? 6.977 -1.147 5.136 1.00 90.44 194 GLN A N 1
ATOM 1457 C CA . GLN A 1 194 ? 7.235 -2.302 4.278 1.00 90.44 194 GLN A CA 1
ATOM 1458 C C . GLN A 1 194 ? 8.580 -2.932 4.627 1.00 90.44 194 GLN A C 1
ATOM 1460 O O . GLN A 1 194 ? 9.526 -2.212 4.951 1.00 90.44 194 GLN A O 1
ATOM 1465 N N . GLY A 1 195 ? 8.660 -4.257 4.537 1.00 85.62 195 GLY A N 1
ATOM 1466 C CA . GLY A 1 195 ? 9.925 -4.973 4.662 1.00 85.62 195 GLY A CA 1
ATOM 1467 C C . GLY A 1 195 ? 10.782 -4.872 3.401 1.00 85.62 195 GLY A C 1
ATOM 1468 O O . GLY A 1 195 ? 10.275 -4.625 2.301 1.00 85.62 195 GLY A O 1
ATOM 1469 N N . ASP A 1 196 ? 12.091 -5.061 3.544 1.00 82.88 196 ASP A N 1
ATOM 1470 C CA . ASP A 1 196 ? 13.058 -4.838 2.463 1.00 82.88 196 ASP A CA 1
ATOM 1471 C C . ASP A 1 196 ? 12.841 -5.805 1.287 1.00 82.88 196 ASP A C 1
ATOM 1473 O O . ASP A 1 196 ? 12.934 -5.401 0.123 1.00 82.88 196 ASP A O 1
ATOM 1477 N N . LEU A 1 197 ? 12.436 -7.051 1.565 1.00 83.88 197 LEU A N 1
ATOM 1478 C CA . LEU A 1 197 ? 12.141 -8.048 0.530 1.00 83.88 197 LEU A CA 1
ATOM 1479 C C . LEU A 1 197 ? 10.931 -7.678 -0.336 1.00 83.88 197 LEU A C 1
ATOM 1481 O O . LEU A 1 197 ? 10.795 -8.196 -1.439 1.00 83.88 197 LEU A O 1
ATOM 1485 N N . THR A 1 198 ? 10.075 -6.746 0.093 1.00 84.19 198 THR A N 1
ATOM 1486 C CA . THR A 1 198 ? 8.944 -6.271 -0.725 1.00 84.19 198 THR A CA 1
ATOM 1487 C C . THR A 1 198 ? 9.374 -5.374 -1.891 1.00 84.19 198 THR A C 1
ATOM 1489 O O . THR A 1 198 ? 8.626 -5.213 -2.863 1.00 84.19 198 THR A O 1
ATOM 1492 N N . TYR A 1 199 ? 10.582 -4.799 -1.830 1.00 80.19 199 TYR A N 1
ATOM 1493 C CA . TYR A 1 199 ? 11.039 -3.741 -2.732 1.00 80.19 199 TYR A CA 1
ATOM 1494 C C . TYR A 1 199 ? 10.993 -4.083 -4.232 1.00 80.19 199 TYR A C 1
ATOM 1496 O O . TYR A 1 199 ? 10.602 -3.209 -5.011 1.00 80.19 199 TYR A O 1
ATOM 1504 N N . PRO A 1 200 ? 11.329 -5.306 -4.698 1.00 78.06 200 PRO A N 1
ATOM 1505 C CA . PRO A 1 200 ? 11.275 -5.638 -6.123 1.00 78.06 200 PRO A CA 1
ATOM 1506 C C . PRO A 1 200 ? 9.897 -5.386 -6.756 1.00 78.06 200 PRO A C 1
ATOM 1508 O O . PRO A 1 200 ? 9.818 -4.943 -7.905 1.00 78.06 200 PRO A O 1
ATOM 1511 N N . ILE A 1 201 ? 8.824 -5.589 -5.987 1.00 79.50 201 ILE A N 1
ATOM 1512 C CA . ILE A 1 201 ? 7.433 -5.438 -6.428 1.00 79.50 201 ILE A CA 1
ATOM 1513 C C . ILE A 1 201 ? 6.885 -4.064 -6.000 1.00 79.50 201 ILE A C 1
ATOM 1515 O O . ILE A 1 201 ? 6.395 -3.294 -6.842 1.00 79.50 201 ILE A O 1
ATOM 1519 N N . LEU A 1 202 ? 7.038 -3.719 -4.716 1.00 84.38 202 LEU A N 1
ATOM 1520 C CA . LEU A 1 202 ? 6.562 -2.487 -4.084 1.00 84.38 202 LEU A CA 1
ATOM 1521 C C . LEU A 1 202 ? 7.695 -1.449 -3.951 1.00 84.38 202 LEU A C 1
ATOM 1523 O O . LEU A 1 202 ? 8.189 -1.133 -2.868 1.00 84.38 202 LEU A O 1
ATOM 1527 N N . ARG A 1 203 ? 8.116 -0.900 -5.096 1.00 82.94 203 ARG A N 1
ATOM 1528 C CA . ARG A 1 203 ? 9.110 0.189 -5.162 1.00 82.94 203 ARG A CA 1
ATOM 1529 C C . ARG A 1 203 ? 8.507 1.527 -4.731 1.00 82.94 203 ARG A C 1
ATOM 1531 O O . ARG A 1 203 ? 7.298 1.731 -4.844 1.00 82.94 203 ARG A O 1
ATOM 1538 N N . ALA A 1 204 ? 9.365 2.489 -4.388 1.00 79.12 204 ALA A N 1
ATOM 1539 C CA . ALA A 1 204 ? 8.956 3.836 -3.978 1.00 79.12 204 ALA A CA 1
ATOM 1540 C C . ALA A 1 204 ? 7.938 4.524 -4.923 1.00 79.12 204 ALA A C 1
ATOM 1542 O O . ALA A 1 204 ? 6.952 5.057 -4.415 1.00 79.12 204 ALA A O 1
ATOM 1543 N N . PRO A 1 205 ? 8.057 4.475 -6.272 1.00 78.19 205 PRO A N 1
ATOM 1544 C CA . PRO A 1 205 ? 7.042 5.065 -7.154 1.00 78.19 205 PRO A CA 1
ATOM 1545 C C . PRO A 1 205 ? 5.682 4.361 -7.069 1.00 78.19 205 PRO A C 1
ATOM 1547 O O . PRO A 1 205 ? 4.635 5.004 -7.137 1.00 78.19 205 PRO A O 1
ATOM 1550 N N . THR A 1 206 ? 5.686 3.035 -6.905 1.00 84.12 206 THR A N 1
ATOM 1551 C CA . THR A 1 206 ? 4.465 2.240 -6.731 1.00 84.12 206 THR A CA 1
ATOM 1552 C C . THR A 1 206 ? 3.812 2.548 -5.388 1.00 84.12 206 THR A C 1
ATOM 1554 O O . THR A 1 206 ? 2.612 2.803 -5.351 1.00 84.12 206 THR A O 1
ATOM 1557 N N . GLN A 1 207 ? 4.595 2.601 -4.309 1.00 85.69 207 GLN A N 1
ATOM 1558 C CA . GLN A 1 207 ? 4.113 2.957 -2.975 1.00 85.69 207 GLN A CA 1
ATOM 1559 C C . GLN A 1 207 ? 3.558 4.390 -2.938 1.00 85.69 207 GLN A C 1
ATOM 1561 O O . GLN A 1 207 ? 2.500 4.639 -2.365 1.00 85.69 207 GLN A O 1
ATOM 1566 N N . TRP A 1 208 ? 4.216 5.333 -3.617 1.00 84.62 208 TRP A N 1
ATOM 1567 C CA . TRP A 1 208 ? 3.729 6.706 -3.741 1.00 84.62 208 TRP A CA 1
ATOM 1568 C C . TRP A 1 208 ? 2.371 6.774 -4.455 1.00 84.62 208 TRP A C 1
ATOM 1570 O O . TRP A 1 208 ? 1.451 7.425 -3.960 1.00 84.62 208 TRP A O 1
ATOM 1580 N N . LYS A 1 209 ? 2.204 6.052 -5.573 1.00 88.19 209 LYS A N 1
ATOM 1581 C CA . LYS A 1 209 ? 0.916 5.967 -6.284 1.00 88.19 209 LYS A CA 1
ATOM 1582 C C . LYS A 1 209 ? -0.159 5.263 -5.450 1.00 88.19 209 LYS A C 1
ATOM 1584 O O . LYS A 1 209 ? -1.291 5.736 -5.429 1.00 88.19 209 LYS A O 1
ATOM 1589 N N . PHE A 1 210 ? 0.191 4.195 -4.731 1.00 91.88 210 PHE A N 1
ATOM 1590 C CA . PHE A 1 210 ? -0.709 3.509 -3.797 1.00 91.88 210 PHE A CA 1
ATOM 1591 C C . PHE A 1 210 ? -1.249 4.482 -2.740 1.00 91.88 210 PHE A C 1
ATOM 1593 O O . PHE A 1 210 ? -2.462 4.636 -2.600 1.00 91.88 210 PHE A O 1
ATOM 1600 N N . ASN A 1 211 ? -0.356 5.222 -2.077 1.00 89.38 211 ASN A N 1
ATOM 1601 C CA . ASN A 1 211 ? -0.729 6.241 -1.094 1.00 89.38 211 ASN A CA 1
ATOM 1602 C C . ASN A 1 211 ? -1.571 7.363 -1.723 1.00 89.38 211 ASN A C 1
ATOM 1604 O O . ASN A 1 211 ? -2.496 7.876 -1.093 1.00 89.38 211 ASN A O 1
ATOM 1608 N N . GLY A 1 212 ? -1.284 7.727 -2.976 1.00 87.81 212 GLY A N 1
ATOM 1609 C CA . GLY A 1 212 ? -2.080 8.677 -3.752 1.00 87.81 212 GLY A CA 1
ATOM 1610 C C . GLY A 1 212 ? -3.512 8.198 -4.004 1.00 87.81 212 GLY A C 1
ATOM 1611 O O . GLY A 1 212 ? -4.450 8.960 -3.781 1.00 87.81 212 GLY A O 1
ATOM 1612 N N . VAL A 1 213 ? -3.692 6.937 -4.412 1.00 89.56 213 VAL A N 1
ATOM 1613 C CA . VAL A 1 213 ? -5.010 6.320 -4.654 1.00 89.56 213 VAL A CA 1
ATOM 1614 C C . VAL A 1 213 ? -5.814 6.247 -3.360 1.00 89.56 213 VAL A C 1
ATOM 1616 O O . VAL A 1 213 ? -6.986 6.627 -3.355 1.00 89.56 213 VAL A O 1
ATOM 1619 N N . LEU A 1 214 ? -5.181 5.815 -2.266 1.00 89.75 214 LEU A N 1
ATOM 1620 C CA . LEU A 1 214 ? -5.802 5.773 -0.944 1.00 89.75 214 LEU A CA 1
ATOM 1621 C C . LEU A 1 214 ? -6.291 7.168 -0.534 1.00 89.75 214 LEU A C 1
ATOM 1623 O O . LEU A 1 214 ? -7.474 7.367 -0.267 1.00 89.75 214 LEU A O 1
ATOM 1627 N N . LYS A 1 215 ? -5.397 8.163 -0.584 1.00 85.69 215 LYS A N 1
ATOM 1628 C CA . LYS A 1 215 ? -5.710 9.551 -0.231 1.00 85.69 215 LYS A CA 1
ATOM 1629 C C . LYS A 1 215 ? -6.840 10.124 -1.080 1.00 85.69 215 LYS A C 1
ATOM 1631 O O . LYS A 1 215 ? -7.741 10.751 -0.533 1.00 85.69 215 LYS A O 1
ATOM 1636 N N . PHE A 1 216 ? -6.785 9.937 -2.397 1.00 85.75 216 PHE A N 1
ATOM 1637 C CA . PHE A 1 216 ? -7.809 10.443 -3.306 1.00 85.75 216 PHE A CA 1
ATOM 1638 C C . PHE A 1 216 ? -9.185 9.874 -2.954 1.00 85.75 216 PHE A C 1
ATOM 1640 O O . PHE A 1 216 ? -10.123 10.640 -2.758 1.00 85.75 216 PHE A O 1
ATOM 1647 N N . ASN A 1 217 ? -9.289 8.552 -2.789 1.00 84.38 217 ASN A N 1
ATOM 1648 C CA . ASN A 1 217 ? -10.572 7.906 -2.524 1.00 84.38 217 ASN A CA 1
ATOM 1649 C C . ASN A 1 217 ? -11.166 8.313 -1.175 1.00 84.38 217 ASN A C 1
ATOM 1651 O O . ASN A 1 217 ? -12.349 8.655 -1.110 1.00 84.38 217 ASN A O 1
ATOM 1655 N N . SER A 1 218 ? -10.340 8.360 -0.132 1.00 83.38 218 SER A N 1
ATOM 1656 C CA . SER A 1 218 ? -10.765 8.832 1.183 1.00 83.38 218 SER A CA 1
ATOM 1657 C C . SER A 1 218 ? -11.211 10.302 1.167 1.00 83.38 218 SER A C 1
ATOM 1659 O O . SER A 1 218 ? -12.140 10.653 1.884 1.00 83.38 218 SER A O 1
ATOM 1661 N N . LEU A 1 219 ? -10.615 11.166 0.333 1.00 80.69 219 LEU A N 1
ATOM 1662 C CA . LEU A 1 219 ? -11.061 12.560 0.173 1.00 80.69 219 LEU A CA 1
ATOM 1663 C C . LEU A 1 219 ? -12.369 12.683 -0.620 1.00 80.69 219 LEU A C 1
ATOM 1665 O O . LEU A 1 219 ? -13.154 13.591 -0.362 1.00 80.69 219 LEU A O 1
ATOM 1669 N N . THR A 1 220 ? -12.614 11.782 -1.572 1.00 80.25 220 THR A N 1
ATOM 1670 C CA . THR A 1 220 ? -13.837 11.772 -2.393 1.00 80.25 220 THR A CA 1
ATOM 1671 C C . THR A 1 220 ? -15.037 11.104 -1.719 1.00 80.25 220 THR A C 1
ATOM 1673 O O . THR A 1 220 ? -16.063 10.919 -2.365 1.00 80.25 220 THR A O 1
ATOM 1676 N N . GLY A 1 221 ? -14.931 10.741 -0.438 1.00 77.81 221 GLY A N 1
ATOM 1677 C CA . GLY A 1 221 ? -16.060 10.210 0.325 1.00 77.81 221 GLY A CA 1
ATOM 1678 C C . GLY A 1 221 ? -16.081 8.691 0.499 1.00 77.81 221 GLY A C 1
ATOM 1679 O O . GLY A 1 221 ? -17.030 8.188 1.088 1.00 77.81 221 GLY A O 1
ATOM 1680 N N . ALA A 1 222 ? -15.076 7.953 0.013 1.00 80.50 222 ALA A N 1
ATOM 1681 C CA . ALA A 1 222 ? -15.013 6.512 0.252 1.00 80.50 222 ALA A CA 1
ATOM 1682 C C . ALA A 1 222 ? -14.658 6.229 1.717 1.00 80.50 222 ALA A C 1
ATOM 1684 O O . ALA A 1 222 ? -13.728 6.846 2.248 1.00 80.50 222 ALA A O 1
ATOM 1685 N N . ASN A 1 223 ? -15.351 5.263 2.327 1.00 87.69 223 ASN A N 1
ATOM 1686 C CA . ASN A 1 223 ? -14.962 4.748 3.637 1.00 87.69 223 ASN A CA 1
ATOM 1687 C C . ASN A 1 223 ? -13.544 4.133 3.569 1.00 87.69 223 ASN A C 1
ATOM 1689 O O . ASN A 1 223 ? -13.064 3.779 2.481 1.00 87.69 223 ASN A O 1
ATOM 1693 N N . PRO A 1 224 ? -12.844 4.011 4.708 1.00 89.00 224 PRO A N 1
ATOM 1694 C CA . PRO A 1 224 ? -11.487 3.473 4.759 1.00 89.00 224 PRO A CA 1
ATOM 1695 C C . PRO A 1 224 ? -11.331 2.106 4.092 1.00 89.00 224 PRO A C 1
ATOM 1697 O O . PRO A 1 224 ? -10.357 1.908 3.364 1.00 89.00 224 PRO A O 1
ATOM 1700 N N . GLY A 1 225 ? -12.296 1.202 4.280 1.00 91.38 225 GLY A N 1
ATOM 1701 C CA . GLY A 1 225 ? -12.292 -0.127 3.670 1.00 91.38 225 GLY A CA 1
ATOM 1702 C C . GLY A 1 225 ? -12.249 -0.073 2.142 1.00 91.38 225 GLY A C 1
ATOM 1703 O O . GLY A 1 225 ? -11.337 -0.622 1.526 1.00 91.38 225 GLY A O 1
ATOM 1704 N N . ASP A 1 226 ? -13.167 0.675 1.529 1.00 91.44 226 ASP A N 1
ATOM 1705 C CA . ASP A 1 226 ? -13.233 0.854 0.074 1.00 91.44 226 ASP A CA 1
ATOM 1706 C C . ASP A 1 226 ? -12.018 1.612 -0.482 1.00 91.44 226 ASP A C 1
ATOM 1708 O O . ASP A 1 226 ? -11.543 1.338 -1.589 1.00 91.44 226 ASP A O 1
ATOM 1712 N N . ALA A 1 227 ? -11.496 2.592 0.260 1.00 91.38 227 ALA A N 1
ATOM 1713 C CA . ALA A 1 227 ? -10.315 3.338 -0.158 1.00 91.38 227 ALA A CA 1
ATOM 1714 C C . ALA A 1 227 ? -9.058 2.448 -0.164 1.00 91.38 227 ALA A C 1
ATOM 1716 O O . ALA A 1 227 ? -8.265 2.507 -1.112 1.00 91.38 227 ALA A O 1
ATOM 1717 N N . LEU A 1 228 ? -8.905 1.593 0.854 1.00 93.81 228 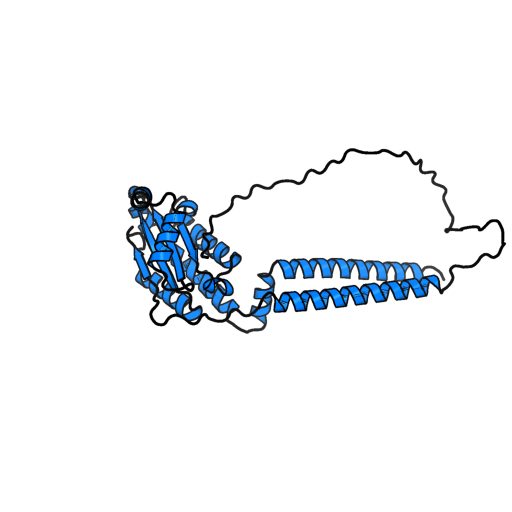LEU A N 1
ATOM 1718 C CA . LEU A 1 228 ? -7.850 0.581 0.932 1.00 93.81 228 LEU A CA 1
ATOM 1719 C C . LEU A 1 228 ? -8.015 -0.466 -0.166 1.00 93.81 228 LEU A C 1
ATOM 1721 O O . LEU A 1 228 ? -7.047 -0.761 -0.866 1.00 93.81 228 LEU A O 1
ATOM 1725 N N . GLU A 1 229 ? -9.233 -0.962 -0.385 1.00 95.38 229 GLU A N 1
ATOM 1726 C CA . GLU A 1 229 ? -9.526 -1.923 -1.446 1.00 95.38 229 GLU A CA 1
ATOM 1727 C C . GLU A 1 229 ? -9.068 -1.382 -2.805 1.00 95.38 229 GLU A C 1
ATOM 1729 O O . GLU A 1 229 ? -8.276 -2.020 -3.498 1.00 95.3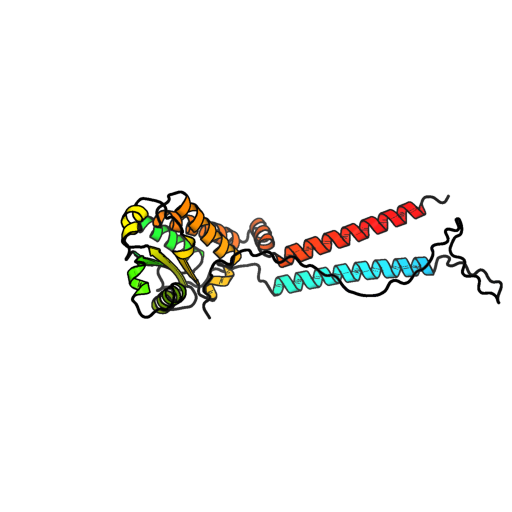8 229 GLU A O 1
ATOM 1734 N N . LYS A 1 230 ? -9.471 -0.159 -3.167 1.00 94.25 230 LYS A N 1
ATOM 1735 C CA . LYS A 1 230 ? -9.067 0.478 -4.430 1.00 94.25 230 LYS A CA 1
ATOM 1736 C C . LYS A 1 230 ? -7.555 0.677 -4.539 1.00 94.25 230 LYS A C 1
ATOM 1738 O O . LYS A 1 230 ? -6.991 0.487 -5.620 1.00 94.25 230 LYS A O 1
ATOM 1743 N N . ALA A 1 231 ? -6.886 1.033 -3.443 1.00 94.25 231 ALA A N 1
ATOM 1744 C CA . ALA A 1 231 ? -5.430 1.150 -3.419 1.00 94.25 231 ALA A CA 1
ATOM 1745 C C . ALA A 1 231 ? -4.755 -0.211 -3.674 1.00 94.25 231 ALA A C 1
ATOM 1747 O O . ALA A 1 231 ? -3.828 -0.304 -4.484 1.00 94.25 231 ALA A O 1
ATOM 1748 N N . PHE A 1 232 ? -5.264 -1.290 -3.075 1.00 96.06 232 PHE A N 1
ATOM 1749 C CA . PHE A 1 232 ? -4.771 -2.642 -3.336 1.00 96.06 232 PHE A CA 1
ATOM 1750 C C . PHE A 1 232 ? -5.110 -3.138 -4.741 1.00 96.06 232 PHE A C 1
ATOM 1752 O O . PHE A 1 232 ? -4.260 -3.759 -5.372 1.00 96.06 232 PHE A O 1
ATOM 1759 N N . ARG A 1 233 ? -6.276 -2.802 -5.301 1.00 96.06 233 ARG A N 1
ATOM 1760 C CA . ARG A 1 233 ? -6.611 -3.088 -6.708 1.00 96.06 233 ARG A CA 1
ATOM 1761 C C . ARG A 1 233 ? -5.611 -2.438 -7.664 1.00 96.06 233 ARG A C 1
ATOM 1763 O O . ARG A 1 233 ? -5.150 -3.087 -8.605 1.00 96.06 233 ARG A O 1
ATOM 1770 N N . PHE A 1 234 ? -5.208 -1.196 -7.388 1.00 93.81 234 PHE A N 1
ATOM 1771 C CA . PHE A 1 234 ? -4.116 -0.544 -8.111 1.00 93.81 234 PHE A CA 1
ATOM 1772 C C . PHE A 1 234 ? -2.794 -1.320 -7.966 1.00 93.81 234 PHE A C 1
ATOM 1774 O O . PHE A 1 234 ? -2.139 -1.606 -8.971 1.00 93.81 234 PHE A O 1
ATOM 1781 N N . ALA A 1 235 ? -2.413 -1.708 -6.744 1.00 93.06 235 ALA A N 1
ATOM 1782 C CA . ALA A 1 235 ? -1.180 -2.459 -6.502 1.00 93.06 235 ALA A CA 1
ATOM 1783 C C . ALA A 1 235 ? -1.174 -3.828 -7.203 1.00 93.06 235 ALA A C 1
ATOM 1785 O O . ALA A 1 235 ? -0.164 -4.198 -7.800 1.00 93.06 235 ALA A O 1
ATOM 1786 N N . ILE A 1 236 ? -2.305 -4.538 -7.203 1.00 93.38 236 ILE A N 1
ATOM 1787 C CA . ILE A 1 236 ? -2.518 -5.797 -7.929 1.00 93.38 236 ILE A CA 1
ATOM 1788 C C . ILE A 1 236 ? -2.323 -5.582 -9.428 1.00 93.38 236 ILE A C 1
ATOM 1790 O O . ILE A 1 236 ? -1.568 -6.320 -10.052 1.00 93.38 236 ILE A O 1
ATOM 1794 N N . SER A 1 237 ? -2.967 -4.571 -10.019 1.00 90.75 237 SER A N 1
ATOM 1795 C CA . SER A 1 237 ? -2.818 -4.285 -11.451 1.00 90.75 237 SER A CA 1
ATOM 1796 C C . SER A 1 237 ? -1.366 -3.976 -11.817 1.00 90.75 237 SER A C 1
ATOM 1798 O O . SER A 1 237 ? -0.856 -4.488 -12.812 1.00 90.75 237 SER A O 1
ATOM 1800 N N . ASN A 1 238 ? -0.680 -3.186 -10.992 1.00 86.94 238 ASN A N 1
ATOM 1801 C CA . ASN A 1 238 ? 0.724 -2.866 -11.198 1.00 86.94 238 ASN A CA 1
ATOM 1802 C C . ASN A 1 238 ? 1.628 -4.102 -11.050 1.00 86.94 238 ASN A C 1
ATOM 1804 O O . ASN A 1 238 ? 2.545 -4.289 -11.844 1.00 86.94 238 ASN A O 1
ATOM 1808 N N . ALA A 1 239 ? 1.357 -4.968 -10.072 1.00 87.56 239 ALA A N 1
ATOM 1809 C CA . ALA A 1 239 ? 2.079 -6.220 -9.891 1.00 87.56 239 ALA A CA 1
ATOM 1810 C C . ALA A 1 239 ? 1.848 -7.196 -11.054 1.00 87.56 239 ALA A C 1
ATOM 1812 O O . ALA A 1 239 ? 2.820 -7.753 -11.551 1.00 87.56 239 ALA A O 1
ATOM 1813 N N . LYS A 1 240 ? 0.607 -7.346 -11.546 1.00 87.62 240 LYS A N 1
ATOM 1814 C CA . LYS A 1 240 ? 0.295 -8.156 -12.740 1.00 87.62 240 LYS A CA 1
ATOM 1815 C C . LYS A 1 240 ? 1.122 -7.685 -13.931 1.00 87.62 240 LYS A C 1
ATOM 1817 O O . LYS A 1 240 ? 1.784 -8.497 -14.561 1.00 87.62 240 LYS A O 1
ATOM 1822 N N . ASN A 1 241 ? 1.171 -6.374 -14.166 1.00 79.62 241 ASN A N 1
ATOM 1823 C CA . ASN A 1 241 ? 1.976 -5.810 -15.247 1.00 79.62 241 ASN A CA 1
ATOM 1824 C C . ASN A 1 241 ? 3.477 -6.069 -15.064 1.00 79.62 241 ASN A C 1
ATOM 1826 O O . ASN A 1 241 ? 4.163 -6.272 -16.049 1.00 79.62 241 ASN A O 1
ATOM 1830 N N . LYS A 1 242 ? 4.008 -6.062 -13.836 1.00 75.00 242 LYS A N 1
ATOM 1831 C CA . LYS A 1 242 ? 5.441 -6.311 -13.589 1.00 75.00 242 LYS A CA 1
ATOM 1832 C C . LYS A 1 242 ? 5.832 -7.789 -13.645 1.00 75.00 242 LYS A C 1
ATOM 1834 O O . LYS A 1 242 ? 6.974 -8.087 -13.976 1.00 75.00 242 LYS A O 1
ATOM 1839 N N . LEU A 1 243 ? 4.916 -8.680 -13.270 1.00 78.25 243 LEU A N 1
ATOM 1840 C CA . LEU A 1 243 ? 5.122 -10.130 -13.246 1.00 78.25 243 LEU A CA 1
ATOM 1841 C C . LEU A 1 243 ? 4.821 -10.779 -14.605 1.00 78.25 243 LEU A C 1
ATOM 1843 O O . LEU A 1 243 ? 5.338 -11.854 -14.897 1.00 78.25 243 LEU A O 1
ATOM 1847 N N . ASP A 1 244 ? 3.999 -10.138 -15.440 1.00 74.56 244 ASP A N 1
ATOM 1848 C CA . ASP A 1 244 ? 3.781 -10.563 -16.818 1.00 74.56 244 ASP A CA 1
ATOM 1849 C C . ASP A 1 244 ? 5.048 -10.318 -17.656 1.00 74.56 244 ASP A C 1
ATOM 1851 O O . ASP A 1 244 ? 5.570 -9.206 -17.722 1.00 74.56 244 ASP A O 1
ATOM 1855 N N . ASN A 1 245 ? 5.543 -11.364 -18.317 1.00 58.09 245 ASN A N 1
ATOM 1856 C CA . ASN A 1 245 ? 6.760 -11.350 -19.134 1.00 58.09 245 ASN A CA 1
ATOM 1857 C C . ASN A 1 245 ? 6.523 -10.901 -20.591 1.00 58.09 245 ASN A C 1
ATOM 1859 O O . ASN A 1 245 ? 7.423 -11.033 -21.431 1.00 58.09 245 ASN A O 1
ATOM 1863 N N . SER A 1 246 ? 5.333 -10.386 -20.914 1.00 57.22 246 SER A N 1
ATOM 1864 C CA . SER A 1 246 ? 4.990 -9.898 -22.251 1.00 57.22 246 SER A CA 1
ATOM 1865 C C . SER A 1 246 ? 5.878 -8.723 -22.710 1.00 57.22 246 SER A C 1
ATOM 1867 O O . SER A 1 246 ? 6.435 -7.955 -21.930 1.00 57.22 246 SER A O 1
ATOM 1869 N N . ALA A 1 247 ? 6.075 -8.559 -24.022 1.00 52.22 247 ALA A N 1
ATOM 1870 C CA . ALA A 1 247 ? 6.963 -7.508 -24.543 1.00 52.22 247 ALA A CA 1
ATOM 1871 C C . ALA A 1 247 ? 6.495 -6.079 -24.178 1.00 52.22 247 ALA A C 1
ATOM 1873 O O . ALA A 1 247 ? 7.319 -5.173 -24.050 1.00 52.22 247 ALA A O 1
ATOM 1874 N N . GLY A 1 248 ? 5.185 -5.882 -23.978 1.00 52.56 248 GLY A N 1
ATOM 1875 C CA . GLY A 1 248 ? 4.595 -4.599 -23.586 1.00 52.56 248 GLY A CA 1
ATOM 1876 C C . GLY A 1 248 ? 4.854 -4.219 -22.125 1.00 52.56 248 GLY A C 1
ATOM 1877 O O . GLY A 1 248 ? 5.100 -3.046 -21.838 1.00 52.56 248 GLY A O 1
ATOM 1878 N N . SER A 1 249 ? 4.882 -5.189 -21.206 1.00 52.25 249 SER A N 1
ATOM 1879 C CA . SER A 1 249 ? 5.205 -4.925 -19.799 1.00 52.25 249 SER A CA 1
ATOM 1880 C C . SER A 1 249 ? 6.657 -4.492 -19.611 1.00 52.25 249 SER A C 1
ATOM 1882 O O . SER A 1 249 ? 6.924 -3.572 -18.840 1.00 52.25 249 SER A O 1
ATOM 1884 N N . LYS A 1 250 ? 7.589 -5.065 -20.385 1.00 53.94 250 LYS A N 1
ATOM 1885 C CA . LYS A 1 250 ? 9.009 -4.670 -20.390 1.00 53.94 250 LYS A CA 1
ATOM 1886 C C . LYS A 1 250 ? 9.220 -3.213 -20.815 1.00 53.94 250 LYS A C 1
ATOM 1888 O O . LYS A 1 250 ? 10.137 -2.556 -20.334 1.00 53.94 250 LYS A O 1
ATOM 1893 N N . LEU A 1 251 ? 8.365 -2.683 -21.693 1.00 49.94 251 LEU A N 1
ATOM 1894 C CA . LEU A 1 251 ? 8.395 -1.270 -22.083 1.00 49.94 251 LEU A CA 1
ATOM 1895 C C . LEU A 1 251 ? 7.894 -0.360 -20.946 1.00 49.94 251 LEU A C 1
ATOM 1897 O O . LEU A 1 251 ? 8.461 0.701 -20.701 1.00 49.94 251 LEU A O 1
ATOM 1901 N N . LEU A 1 252 ? 6.854 -0.781 -20.222 1.00 51.72 252 LEU A N 1
ATOM 1902 C CA . LEU A 1 252 ? 6.326 -0.050 -19.065 1.00 51.72 252 LEU A CA 1
ATOM 1903 C C . LEU A 1 252 ? 7.286 -0.076 -17.866 1.00 51.72 252 LEU A C 1
ATOM 1905 O O . LEU A 1 252 ? 7.439 0.943 -17.194 1.00 51.72 252 LEU A O 1
ATOM 1909 N N . THR A 1 253 ? 7.989 -1.185 -17.619 1.00 54.59 253 THR A N 1
ATOM 1910 C CA . THR A 1 253 ? 9.026 -1.240 -16.573 1.00 54.59 253 THR A CA 1
ATOM 1911 C C . THR A 1 253 ? 10.241 -0.372 -16.910 1.00 54.59 253 THR A C 1
ATOM 1913 O O . THR A 1 253 ? 10.864 0.177 -16.001 1.00 54.59 253 THR A O 1
ATOM 1916 N N . LEU A 1 254 ? 10.539 -0.159 -18.199 1.00 50.69 254 LEU A N 1
ATOM 1917 C CA . LEU A 1 254 ? 11.520 0.838 -18.643 1.00 50.69 254 LEU A CA 1
ATOM 1918 C C . LEU A 1 254 ? 11.069 2.282 -18.354 1.00 50.69 254 LEU A C 1
ATOM 1920 O O . LEU A 1 254 ? 11.913 3.107 -18.006 1.00 50.69 254 LEU A O 1
ATOM 1924 N N . LEU A 1 255 ? 9.767 2.589 -18.435 1.00 52.81 255 LEU A N 1
ATOM 1925 C CA . LEU A 1 255 ? 9.226 3.918 -18.105 1.00 52.81 255 LEU A CA 1
ATOM 1926 C C . LEU A 1 255 ? 9.281 4.235 -16.601 1.00 52.81 255 LEU A C 1
ATOM 1928 O O . LEU A 1 255 ? 9.491 5.389 -16.232 1.00 52.81 255 LEU A O 1
ATOM 1932 N N . ASP A 1 256 ? 9.139 3.228 -15.735 1.00 53.22 256 ASP A N 1
ATOM 1933 C CA . ASP A 1 256 ? 9.281 3.393 -14.279 1.00 53.22 256 ASP A CA 1
ATOM 1934 C C . ASP A 1 256 ? 10.752 3.619 -13.849 1.00 53.22 256 ASP A C 1
ATOM 1936 O O . ASP A 1 256 ? 11.008 4.156 -12.768 1.00 53.22 256 ASP A O 1
ATOM 1940 N N . ASN A 1 257 ? 11.731 3.279 -14.700 1.00 56.03 257 ASN A N 1
ATOM 1941 C CA . ASN A 1 257 ? 13.151 3.558 -14.480 1.00 56.03 257 ASN A CA 1
ATOM 1942 C C . ASN A 1 257 ? 13.536 4.941 -15.047 1.00 56.03 257 ASN A C 1
ATOM 1944 O O . ASN A 1 257 ? 14.198 5.072 -16.080 1.00 56.03 257 ASN A O 1
ATOM 1948 N N . THR A 1 258 ? 13.183 5.993 -14.306 1.00 57.69 258 THR A N 1
ATOM 1949 C CA . THR A 1 258 ? 13.542 7.397 -14.587 1.00 57.69 258 THR A CA 1
ATOM 1950 C C . THR A 1 258 ? 15.007 7.655 -14.996 1.00 57.69 258 THR A C 1
ATOM 1952 O O . THR A 1 258 ? 15.200 8.445 -15.925 1.00 57.69 258 THR A O 1
ATOM 1955 N N . PRO A 1 259 ? 16.054 7.011 -14.429 1.00 59.31 259 PRO A N 1
ATOM 1956 C CA . PRO A 1 259 ? 17.429 7.270 -14.872 1.00 59.31 259 PRO A CA 1
ATOM 1957 C C . PRO A 1 259 ? 17.720 6.784 -16.303 1.00 59.31 259 PRO A C 1
ATOM 1959 O O . PRO A 1 259 ? 18.478 7.434 -17.024 1.00 59.31 259 PRO A O 1
ATOM 1962 N N . LEU A 1 260 ? 17.091 5.693 -16.755 1.00 57.94 260 LEU A N 1
ATOM 1963 C CA . LEU A 1 260 ? 17.270 5.171 -18.117 1.00 57.94 260 LEU A CA 1
ATOM 1964 C C . LEU A 1 260 ? 16.614 6.078 -19.162 1.00 57.94 260 LEU A C 1
ATOM 1966 O O . LEU A 1 260 ? 17.188 6.304 -20.226 1.00 57.94 260 LEU A O 1
ATOM 1970 N N . MET A 1 261 ? 15.453 6.653 -18.839 1.00 61.38 261 MET A N 1
ATOM 1971 C CA . MET A 1 261 ? 14.767 7.618 -19.703 1.00 61.38 261 MET A CA 1
ATOM 1972 C C . MET A 1 261 ? 15.571 8.909 -19.869 1.00 61.38 261 MET A C 1
ATOM 1974 O O . MET A 1 261 ? 15.708 9.405 -20.985 1.00 61.38 261 MET A O 1
ATOM 1978 N N . ILE A 1 262 ? 16.160 9.429 -18.786 1.00 63.97 262 ILE A N 1
ATOM 1979 C CA . ILE A 1 262 ? 17.031 10.612 -18.849 1.00 63.97 262 ILE A CA 1
ATOM 1980 C C . ILE A 1 262 ? 18.250 10.321 -19.731 1.00 63.97 262 ILE A C 1
ATOM 1982 O O . ILE A 1 262 ? 18.569 11.121 -20.609 1.00 63.97 262 ILE A O 1
ATOM 1986 N N . ALA A 1 263 ? 18.885 9.157 -19.567 1.00 64.62 263 ALA A N 1
ATOM 1987 C CA . ALA A 1 263 ? 20.000 8.746 -20.418 1.00 64.62 263 ALA A CA 1
ATOM 1988 C C . ALA A 1 263 ? 19.593 8.645 -21.902 1.00 64.62 263 ALA A C 1
ATOM 1990 O O . ALA A 1 263 ? 20.318 9.131 -22.770 1.00 64.62 263 ALA A O 1
ATOM 1991 N N . TRP A 1 264 ? 18.410 8.097 -22.198 1.00 67.69 264 TRP A N 1
ATOM 1992 C CA . TRP A 1 264 ? 17.868 8.008 -23.560 1.00 67.69 264 TRP A CA 1
ATOM 1993 C C . TRP A 1 264 ? 17.557 9.372 -24.179 1.00 67.69 264 TRP A C 1
ATOM 1995 O O . TRP A 1 264 ? 17.864 9.606 -25.347 1.00 67.69 264 TRP A O 1
ATOM 2005 N N . ILE A 1 265 ? 16.982 10.294 -23.405 1.00 74.19 265 ILE A N 1
ATOM 2006 C CA . ILE A 1 265 ? 16.675 11.658 -23.853 1.00 74.19 265 ILE A CA 1
ATOM 2007 C C . ILE A 1 265 ? 17.968 12.427 -24.135 1.00 74.19 265 ILE A C 1
ATOM 2009 O O . ILE A 1 265 ? 18.082 13.079 -25.173 1.00 74.19 265 ILE A O 1
ATOM 2013 N N . VAL A 1 266 ? 18.965 12.312 -23.253 1.00 75.56 266 VAL A N 1
ATOM 2014 C CA . VAL A 1 266 ? 20.290 12.915 -23.452 1.00 75.56 266 VAL A CA 1
ATOM 2015 C C . VAL A 1 266 ? 20.960 12.327 -24.694 1.00 75.56 266 VAL A C 1
ATOM 2017 O O . VAL A 1 266 ? 21.487 13.076 -25.518 1.00 75.56 266 VAL A O 1
ATOM 2020 N N . PHE A 1 267 ? 20.879 11.009 -24.889 1.00 76.56 267 PHE A N 1
ATOM 2021 C CA . PHE A 1 267 ? 21.410 10.347 -26.078 1.00 76.56 267 PHE A CA 1
ATOM 2022 C C . PHE A 1 267 ? 20.726 10.831 -27.364 1.00 76.56 267 PHE A C 1
ATOM 2024 O O . PHE A 1 267 ? 21.413 11.213 -28.311 1.00 76.56 267 PHE A O 1
ATOM 2031 N N . LEU A 1 268 ? 19.391 10.897 -27.392 1.00 76.38 268 LEU A N 1
ATOM 2032 C CA . LEU A 1 268 ? 18.625 11.419 -28.527 1.00 76.38 268 LEU A CA 1
ATOM 2033 C C . LEU A 1 268 ? 18.967 12.881 -28.826 1.00 76.38 268 LEU A C 1
ATOM 2035 O O . LEU A 1 268 ? 19.151 13.240 -29.988 1.00 76.38 268 LEU A O 1
ATOM 2039 N N . ALA A 1 269 ? 19.106 13.720 -27.798 1.00 73.88 269 ALA A N 1
ATOM 2040 C CA . ALA A 1 269 ? 19.488 15.117 -27.965 1.00 73.88 269 ALA A CA 1
ATOM 2041 C C . ALA A 1 269 ? 20.886 15.246 -28.593 1.00 73.88 269 ALA A C 1
ATOM 2043 O O . ALA A 1 269 ? 21.056 15.972 -29.576 1.00 73.88 269 ALA A O 1
ATOM 2044 N N . ILE A 1 270 ? 21.867 14.490 -28.091 1.00 76.69 270 ILE A N 1
ATOM 2045 C CA . ILE A 1 270 ? 23.225 14.449 -28.650 1.00 76.69 270 ILE A CA 1
ATOM 2046 C C . ILE A 1 270 ? 23.193 13.936 -30.097 1.00 76.69 270 ILE A C 1
ATOM 2048 O O . ILE A 1 270 ? 23.799 14.544 -30.981 1.00 76.69 270 ILE A O 1
ATOM 2052 N N . PHE A 1 271 ? 22.438 12.874 -30.374 1.00 77.06 271 PHE A N 1
ATOM 2053 C CA . PHE A 1 271 ? 22.309 12.290 -31.709 1.00 77.06 271 PHE A CA 1
ATOM 2054 C C . PHE A 1 271 ? 21.688 13.268 -32.721 1.00 77.06 271 PHE A C 1
ATOM 2056 O O . PHE A 1 271 ? 22.201 13.436 -33.829 1.00 77.06 271 PHE A O 1
ATOM 2063 N N . ILE A 1 272 ? 20.640 13.997 -32.325 1.00 76.12 272 ILE A N 1
ATOM 2064 C CA . ILE A 1 272 ? 20.011 15.038 -33.152 1.00 76.12 272 ILE A CA 1
ATOM 2065 C C . ILE A 1 272 ? 20.992 16.184 -33.432 1.00 76.12 272 ILE A C 1
ATOM 2067 O O . ILE A 1 272 ? 21.060 16.668 -34.566 1.00 76.12 272 ILE A O 1
ATOM 2071 N N . ILE A 1 273 ? 21.771 16.617 -32.434 1.00 76.06 273 ILE A N 1
ATOM 2072 C CA . ILE A 1 273 ? 22.799 17.657 -32.606 1.00 76.06 273 ILE A CA 1
ATOM 2073 C C . ILE A 1 273 ? 23.858 17.203 -33.621 1.00 76.06 273 ILE A C 1
ATOM 2075 O O . ILE A 1 273 ? 24.218 17.971 -34.519 1.00 76.06 273 ILE A O 1
ATOM 2079 N N . ILE A 1 274 ? 24.307 15.947 -33.532 1.00 74.06 274 ILE A N 1
ATOM 2080 C CA . ILE A 1 274 ? 25.274 15.345 -34.461 1.00 74.06 274 ILE A CA 1
ATOM 2081 C C . ILE A 1 274 ? 24.715 15.320 -35.890 1.00 74.06 274 ILE A C 1
ATOM 2083 O O . ILE A 1 274 ? 25.386 15.790 -36.813 1.00 74.06 274 ILE A O 1
ATOM 2087 N N . ILE A 1 275 ? 23.475 14.852 -36.084 1.00 73.88 275 ILE A N 1
ATOM 2088 C CA . ILE A 1 275 ? 22.823 14.821 -37.404 1.00 73.88 275 ILE A CA 1
ATOM 2089 C C . ILE A 1 275 ? 22.695 16.230 -37.982 1.00 73.88 275 ILE A C 1
ATOM 2091 O O . ILE A 1 275 ? 23.049 16.461 -39.140 1.00 73.88 275 ILE A O 1
ATOM 2095 N N . ARG A 1 276 ? 22.224 17.200 -37.188 1.00 74.06 276 ARG A N 1
ATOM 2096 C CA . ARG A 1 276 ? 22.074 18.592 -37.641 1.00 74.06 276 ARG A CA 1
ATOM 2097 C C . ARG A 1 276 ? 23.408 19.187 -38.080 1.00 74.06 276 ARG A C 1
ATOM 2099 O O . ARG A 1 276 ? 23.457 19.863 -39.109 1.00 74.06 276 ARG A O 1
ATOM 2106 N N . LYS A 1 277 ? 24.486 18.914 -37.340 1.00 72.25 277 LYS A N 1
ATOM 2107 C CA . LYS A 1 277 ? 25.834 19.376 -37.684 1.00 72.25 277 LYS A CA 1
ATOM 2108 C C . LYS A 1 277 ? 26.334 18.735 -38.983 1.00 72.25 277 LYS A C 1
ATOM 2110 O O . LYS A 1 277 ? 26.770 19.459 -39.874 1.00 72.25 277 LYS A O 1
ATOM 2115 N N . TYR A 1 278 ? 26.153 17.423 -39.146 1.00 72.44 278 TYR A N 1
ATOM 2116 C CA . TYR A 1 278 ? 26.507 16.703 -40.374 1.00 72.44 278 TYR A CA 1
ATOM 2117 C C . TYR A 1 278 ? 25.747 17.223 -41.608 1.00 72.44 278 TYR A C 1
ATOM 2119 O O . TYR A 1 278 ? 26.342 17.482 -42.654 1.00 72.44 278 TYR A O 1
ATOM 2127 N N . VAL A 1 279 ? 24.432 17.442 -41.488 1.00 71.88 279 VAL A N 1
ATOM 2128 C CA . VAL A 1 279 ? 23.606 17.989 -42.580 1.00 71.88 279 VAL A CA 1
ATOM 2129 C C . VAL A 1 279 ? 24.033 19.415 -42.938 1.00 71.88 279 VAL A C 1
ATOM 2131 O O . VAL A 1 279 ? 24.100 19.750 -44.122 1.00 71.88 279 VAL A O 1
ATOM 2134 N N . LYS A 1 280 ? 24.352 20.255 -41.943 1.00 71.94 280 LYS A N 1
ATOM 2135 C CA . LYS A 1 280 ? 24.825 21.631 -42.163 1.00 71.94 280 LYS A CA 1
ATOM 2136 C C . LYS A 1 280 ? 26.166 21.657 -42.902 1.00 71.94 280 LYS A C 1
ATOM 2138 O O . LYS A 1 280 ? 26.312 22.419 -43.854 1.00 71.94 280 LYS A O 1
ATOM 2143 N N . GLU A 1 281 ? 27.107 20.795 -42.521 1.00 68.06 281 GLU A N 1
ATOM 2144 C CA . GLU A 1 281 ? 28.409 20.667 -43.190 1.00 68.06 281 GLU A CA 1
ATOM 2145 C C . GLU A 1 281 ? 28.272 20.141 -44.628 1.00 68.06 281 GLU A C 1
ATOM 2147 O O . GLU A 1 281 ? 28.937 20.644 -45.534 1.00 68.06 281 GLU A O 1
ATOM 2152 N N . LYS A 1 282 ? 27.353 19.196 -44.881 1.00 64.06 282 LYS A N 1
ATOM 2153 C CA . LYS A 1 282 ? 27.076 18.700 -46.240 1.00 64.06 282 LYS A CA 1
ATOM 2154 C C . LYS A 1 282 ? 26.467 19.783 -47.140 1.00 64.06 282 LYS A C 1
ATOM 2156 O O . LYS A 1 282 ? 26.866 19.901 -48.295 1.00 64.06 282 LYS A O 1
ATOM 2161 N N . LYS A 1 283 ? 25.542 20.598 -46.616 1.00 62.38 283 LYS A N 1
ATOM 2162 C CA . LYS A 1 283 ? 24.939 21.722 -47.359 1.00 62.38 283 LYS A CA 1
ATOM 2163 C C . LYS A 1 283 ? 25.952 22.831 -47.661 1.00 62.38 283 LYS A C 1
ATOM 2165 O O . LYS A 1 283 ? 25.949 23.354 -48.769 1.00 62.38 283 LYS A O 1
ATOM 2170 N N . ALA A 1 284 ? 26.855 23.137 -46.727 1.00 56.78 284 ALA A N 1
ATOM 2171 C CA . ALA A 1 284 ? 27.920 24.122 -46.936 1.00 56.78 284 ALA A CA 1
ATOM 2172 C C . ALA A 1 284 ? 28.948 23.694 -48.006 1.00 56.78 284 ALA A C 1
ATOM 2174 O O . ALA A 1 284 ? 29.596 24.545 -48.608 1.00 56.78 284 ALA A O 1
ATOM 2175 N N . GLY A 1 285 ? 29.080 22.389 -48.271 1.00 49.38 285 GLY A N 1
ATOM 2176 C CA . GLY A 1 285 ? 29.967 21.847 -49.305 1.00 49.38 285 GLY A CA 1
ATOM 2177 C C . GLY A 1 285 ? 29.382 21.793 -50.724 1.00 49.38 285 GLY A C 1
ATOM 2178 O O . GLY A 1 285 ? 30.140 21.569 -51.657 1.00 49.38 285 GLY A O 1
ATOM 2179 N N . CYS A 1 286 ? 28.070 21.986 -50.910 1.00 45.16 286 CYS A N 1
ATOM 2180 C CA . CYS A 1 286 ? 27.415 21.943 -52.232 1.00 45.16 286 CYS A CA 1
ATOM 2181 C C . CYS A 1 286 ? 27.224 23.323 -52.889 1.00 45.16 286 CYS A C 1
ATOM 2183 O O . CYS A 1 286 ? 26.700 23.389 -53.992 1.00 45.16 286 CYS A O 1
ATOM 2185 N N . GLY A 1 287 ? 27.629 24.416 -52.235 1.00 44.22 287 GLY A N 1
ATOM 2186 C CA . GLY A 1 287 ? 27.462 25.789 -52.739 1.00 44.22 287 GLY A CA 1
ATOM 2187 C C . GLY A 1 287 ? 28.695 26.395 -53.419 1.00 44.22 287 GLY A C 1
ATOM 2188 O O . GLY A 1 287 ? 28.744 27.607 -53.591 1.00 44.22 287 GLY A O 1
ATOM 2189 N N . LYS A 1 288 ? 29.712 25.592 -53.744 1.00 44.19 288 LYS A N 1
ATOM 2190 C CA . LYS A 1 288 ? 30.881 26.032 -54.518 1.00 44.19 288 LYS A CA 1
ATOM 2191 C C . LYS A 1 288 ? 31.092 25.075 -55.688 1.00 44.19 288 LYS A C 1
ATOM 2193 O O . LYS A 1 288 ? 31.874 24.132 -55.575 1.00 44.19 288 LYS A O 1
ATOM 2198 N N . ILE A 1 289 ? 30.335 25.301 -56.757 1.00 38.44 289 ILE A N 1
ATOM 2199 C CA . ILE A 1 289 ? 30.701 24.932 -58.128 1.00 38.44 289 ILE A CA 1
ATOM 2200 C C . ILE A 1 289 ? 30.822 26.252 -58.876 1.00 38.44 289 ILE A C 1
ATOM 2202 O O . ILE A 1 289 ? 29.890 27.070 -58.712 1.00 38.44 289 ILE A O 1
#

Solvent-accessible surface area (backbone atoms only — not comparable to full-atom values): 16747 Å² total; per-residue (Å²): 127,71,55,78,73,74,90,79,80,92,75,88,78,80,89,82,87,81,85,88,86,83,90,77,93,73,84,82,79,86,75,82,87,76,77,94,75,82,81,65,97,85,59,96,66,85,76,72,85,64,64,61,62,57,52,51,49,50,53,52,51,53,51,50,52,52,50,54,52,50,51,51,51,52,50,52,52,51,51,51,67,75,46,71,80,67,39,74,67,46,87,50,60,90,84,68,66,61,48,77,44,59,75,43,64,29,51,78,50,57,67,66,33,50,52,51,42,47,51,40,22,73,66,43,27,37,36,43,34,40,37,33,36,38,43,68,59,57,66,72,46,100,36,97,42,73,68,52,45,40,49,52,53,36,67,75,68,43,94,56,41,38,31,36,31,36,34,36,45,37,49,75,91,48,25,73,56,26,30,76,19,32,44,89,69,50,83,84,26,52,45,52,38,44,22,66,72,33,38,74,75,58,32,71,73,54,49,51,49,35,54,48,44,27,45,51,33,20,62,74,40,32,22,55,29,59,12,48,37,54,18,47,52,51,51,39,55,53,44,51,44,48,61,43,87,50,78,67,32,58,54,53,57,48,65,73,38,58,70,59,50,53,52,51,52,53,49,50,52,53,50,51,52,52,52,54,51,53,53,51,55,55,55,67,63,70,76,76,127